Protein AF-T0Z8Z7-F1 (afdb_monomer_lite)

Organism: NCBI:txid410659

Sequence (203 aa):
DLDMIYVSGPGHGGPAVVGNTYLEGTYSEIYPDISQDEAGLQKLFKQFSFPGGIPSHASPECPGSIHEGGELGYSLSHSFGAAFDNPGLIVACVVGDGEAETGPLATAWHSNKFLDTATDGAVLPILHLNGYKISNPTVLARITHEELEQLLRGCGWTPIFVEGDDPALMHEAMAAALDVAIEQIKAIQRDAREQGNLTRPRW

pLDDT: mean 97.73, std 1.83, range [78.0, 98.88]

InterPro domains:
  IPR005593 Xylulose 5-phosphate/Fructose 6-phosphate phosphoketolase [PTHR31273] (1-203)
  IPR018970 Xylulose 5-phosphate/Fructose 6-phosphate phosphoketolase, N-terminal [PF09364] (1-203)
  IPR019789 Xylulose 5-phosphate/Fructose 6-phosphate phosphoketolase, thiamine diphosphate binding site [PS60003] (81-99)
  IPR019790 Xylulose 5-phosphate/Fructose 6-phosphate phosphoketolase, conserved site [PS60002] (68-74)
  IPR029061 Thiamin diphosphate-binding fold [SSF52518] (5-194)

Structure (mmCIF, N/CA/C/O backbone):
data_AF-T0Z8Z7-F1
#
_entry.id   AF-T0Z8Z7-F1
#
loop_
_atom_site.group_PDB
_atom_site.id
_atom_site.type_symbol
_atom_site.label_atom_id
_atom_site.label_alt_id
_atom_site.label_comp_id
_atom_site.label_asym_id
_atom_site.label_entity_id
_atom_site.label_seq_id
_atom_site.pdbx_PDB_ins_code
_atom_site.Cartn_x
_atom_site.Cartn_y
_atom_site.Cartn_z
_atom_site.occupancy
_atom_site.B_iso_or_equiv
_atom_site.auth_seq_id
_atom_site.auth_comp_id
_atom_site.auth_asym_id
_atom_site.auth_atom_id
_atom_site.pdbx_PDB_model_num
ATOM 1 N N . ASP A 1 1 ? -7.368 -19.066 4.676 1.00 78.00 1 ASP A N 1
ATOM 2 C CA . ASP A 1 1 ? -6.564 -18.050 3.974 1.00 78.00 1 ASP A CA 1
ATOM 3 C C . ASP A 1 1 ? -7.124 -16.662 4.219 1.00 78.00 1 ASP A C 1
ATOM 5 O O . ASP A 1 1 ? -8.271 -16.555 4.648 1.00 78.00 1 ASP A O 1
ATOM 9 N N . LEU A 1 2 ? -6.290 -15.632 4.074 1.00 92.25 2 LEU A N 1
ATOM 10 C CA . LEU A 1 2 ? -6.713 -14.232 4.155 1.00 92.25 2 LEU A CA 1
ATOM 11 C C . LEU A 1 2 ? -7.266 -13.810 2.794 1.00 92.25 2 LEU A C 1
ATOM 13 O O . LEU A 1 2 ? -6.628 -14.084 1.782 1.00 92.25 2 LEU A O 1
ATOM 17 N N . ASP A 1 3 ? -8.413 -13.136 2.782 1.00 97.25 3 ASP A N 1
ATOM 18 C CA . ASP A 1 3 ? -8.882 -12.418 1.599 1.00 97.25 3 ASP A CA 1
ATOM 19 C C . ASP A 1 3 ? -8.236 -11.030 1.608 1.00 97.25 3 ASP A C 1
ATOM 21 O O . ASP A 1 3 ? -8.477 -10.227 2.517 1.00 97.25 3 ASP A O 1
ATOM 25 N N . MET A 1 4 ? -7.319 -10.792 0.671 1.00 97.81 4 MET A N 1
ATOM 26 C CA . MET A 1 4 ? -6.488 -9.596 0.671 1.00 97.81 4 MET A CA 1
ATOM 27 C C . MET A 1 4 ? -6.231 -9.085 -0.739 1.00 97.81 4 MET A C 1
ATOM 29 O O . MET A 1 4 ? -5.913 -9.858 -1.640 1.00 97.81 4 MET A O 1
ATOM 33 N N . ILE A 1 5 ? -6.292 -7.763 -0.897 1.00 97.94 5 ILE A N 1
ATOM 34 C CA . ILE A 1 5 ? -5.817 -7.075 -2.099 1.00 97.94 5 ILE A CA 1
ATOM 35 C C . ILE A 1 5 ? -4.684 -6.108 -1.763 1.00 97.94 5 ILE A C 1
ATOM 37 O O . ILE A 1 5 ? -4.570 -5.613 -0.638 1.00 97.94 5 ILE A O 1
ATOM 41 N N . TYR A 1 6 ? -3.870 -5.813 -2.771 1.00 98.12 6 TYR A N 1
ATOM 42 C CA . TYR A 1 6 ? -2.751 -4.887 -2.688 1.00 98.12 6 TYR A CA 1
ATOM 43 C C . TYR A 1 6 ? -3.060 -3.585 -3.436 1.00 98.12 6 TYR A C 1
ATOM 45 O O . TYR A 1 6 ? -3.513 -3.609 -4.580 1.00 98.12 6 TYR A O 1
ATOM 53 N N . VAL A 1 7 ? -2.779 -2.443 -2.807 1.00 98.69 7 VAL A N 1
ATOM 54 C CA . VAL A 1 7 ? -2.860 -1.113 -3.425 1.00 98.69 7 VAL A CA 1
ATOM 55 C C . VAL A 1 7 ? -1.481 -0.459 -3.382 1.00 98.69 7 VAL A C 1
ATOM 57 O O . VAL A 1 7 ? -0.926 -0.223 -2.309 1.00 98.69 7 VAL A O 1
ATOM 60 N N . SER A 1 8 ? -0.941 -0.144 -4.562 1.00 98.06 8 SER A N 1
ATOM 61 C CA . SER A 1 8 ? 0.352 0.528 -4.721 1.00 98.06 8 SER A CA 1
ATOM 62 C C . SER A 1 8 ? 0.175 2.033 -4.897 1.00 98.06 8 SER A C 1
ATOM 64 O O . SER A 1 8 ? 0.046 2.507 -6.024 1.00 98.06 8 SER A O 1
ATOM 66 N N . GLY A 1 9 ? 0.237 2.799 -3.810 1.00 98.25 9 GLY A N 1
ATOM 67 C CA . GLY A 1 9 ? 0.295 4.262 -3.869 1.00 98.25 9 GLY A CA 1
ATOM 68 C C . GLY A 1 9 ? 1.453 4.803 -4.719 1.00 98.25 9 GLY A C 1
ATOM 69 O O . GLY A 1 9 ? 1.195 5.559 -5.656 1.00 98.25 9 GLY A O 1
ATOM 70 N N . PRO A 1 10 ? 2.720 4.378 -4.513 1.00 97.62 10 PRO A N 1
ATOM 71 C CA . PRO A 1 10 ? 3.828 4.720 -5.406 1.00 97.62 10 PRO A CA 1
ATOM 72 C C . PRO A 1 10 ? 3.772 3.879 -6.693 1.00 97.62 10 PRO A C 1
ATOM 74 O O . PRO A 1 10 ? 4.638 3.050 -6.968 1.00 97.62 10 PRO A O 1
ATOM 77 N N . GLY A 1 11 ? 2.732 4.089 -7.497 1.00 96.38 11 GLY A N 1
ATOM 78 C CA . GLY A 1 11 ? 2.411 3.290 -8.679 1.00 96.38 11 GLY A CA 1
ATOM 79 C C . GLY A 1 11 ? 3.453 3.320 -9.794 1.00 96.38 11 GLY A C 1
ATOM 80 O O . GLY A 1 11 ? 3.498 2.403 -10.607 1.00 96.38 11 GLY A O 1
ATOM 81 N N . HIS A 1 12 ? 4.357 4.302 -9.789 1.00 96.56 12 HIS A N 1
ATOM 82 C CA . HIS A 1 12 ? 5.558 4.327 -10.634 1.00 96.56 12 HIS A CA 1
ATOM 83 C C . HIS A 1 12 ? 6.502 3.132 -10.387 1.00 96.56 12 HIS A C 1
ATOM 85 O O . HIS A 1 12 ? 7.369 2.850 -11.211 1.00 96.56 12 HIS A O 1
ATOM 91 N N . GLY A 1 13 ? 6.319 2.395 -9.286 1.00 95.94 13 GLY A N 1
ATOM 92 C CA . GLY A 1 13 ? 6.926 1.092 -9.020 1.00 95.94 13 GLY A CA 1
ATOM 93 C C . GLY A 1 13 ? 6.290 -0.075 -9.789 1.00 95.94 13 GLY A C 1
ATOM 94 O O . GLY A 1 13 ? 6.324 -1.200 -9.296 1.00 95.94 13 GLY A O 1
ATOM 95 N N . GLY A 1 14 ? 5.737 0.155 -10.987 1.00 96.25 14 GLY A N 1
ATOM 96 C CA . GLY A 1 14 ? 5.090 -0.866 -11.824 1.00 96.25 14 GLY A CA 1
ATOM 97 C C . GLY A 1 14 ? 5.860 -2.192 -11.967 1.00 96.25 14 GLY A C 1
ATOM 98 O O . GLY A 1 14 ? 5.229 -3.246 -11.843 1.00 96.25 14 GLY A O 1
ATOM 99 N N . PRO A 1 15 ? 7.206 -2.200 -12.120 1.00 97.69 15 PRO A N 1
ATOM 100 C CA . PRO A 1 15 ? 7.989 -3.436 -12.151 1.00 97.69 15 PRO A CA 1
ATOM 101 C C . PRO A 1 15 ? 7.787 -4.350 -10.942 1.00 97.69 15 PRO A C 1
ATOM 103 O O . PRO A 1 15 ? 7.866 -5.565 -11.093 1.00 97.69 15 PRO A O 1
ATOM 106 N N . ALA A 1 16 ? 7.520 -3.799 -9.754 1.00 96.44 16 ALA A N 1
ATOM 107 C CA . ALA A 1 16 ? 7.294 -4.599 -8.557 1.00 96.44 16 ALA A CA 1
ATOM 108 C C . ALA A 1 16 ? 5.991 -5.404 -8.667 1.00 96.44 16 ALA A C 1
ATOM 110 O O . ALA A 1 16 ? 5.987 -6.599 -8.387 1.00 96.44 16 ALA A O 1
ATOM 111 N N . VAL A 1 17 ? 4.898 -4.787 -9.125 1.00 96.38 17 VAL A N 1
ATOM 112 C CA . VAL A 1 17 ? 3.594 -5.464 -9.260 1.00 96.38 17 VAL A CA 1
ATOM 113 C C . VAL A 1 17 ? 3.619 -6.469 -10.414 1.00 96.38 17 VAL A C 1
ATOM 115 O O . VAL A 1 17 ? 3.200 -7.614 -10.256 1.00 96.38 17 VAL A O 1
ATOM 118 N N . VAL A 1 18 ? 4.194 -6.077 -11.555 1.00 98.00 18 VAL A N 1
ATOM 119 C CA . VAL A 1 18 ? 4.376 -6.968 -12.713 1.00 98.00 18 VAL A CA 1
ATOM 120 C C . VAL A 1 18 ? 5.264 -8.163 -12.352 1.00 98.00 18 VAL A C 1
ATOM 122 O O . VAL A 1 18 ? 4.947 -9.300 -12.686 1.00 98.00 18 VAL A O 1
ATOM 125 N N . GLY A 1 19 ? 6.365 -7.927 -11.635 1.00 97.88 19 GLY A N 1
ATOM 126 C CA . GLY A 1 19 ? 7.261 -8.987 -11.182 1.00 97.88 19 GLY A CA 1
ATOM 127 C C . GLY A 1 19 ? 6.570 -9.976 -10.243 1.00 97.88 19 GLY A C 1
ATOM 128 O O . GLY A 1 19 ? 6.694 -11.180 -10.446 1.00 97.88 19 GLY A O 1
ATOM 129 N N . ASN A 1 20 ? 5.806 -9.485 -9.261 1.00 97.38 20 ASN A N 1
ATOM 130 C CA . ASN A 1 20 ? 5.058 -10.349 -8.341 1.00 97.38 20 ASN A CA 1
ATOM 131 C C . ASN A 1 20 ? 4.017 -11.201 -9.080 1.00 97.38 20 ASN A C 1
ATOM 133 O O . ASN A 1 20 ? 4.032 -12.420 -8.944 1.00 97.38 20 ASN A O 1
ATOM 137 N N . THR A 1 21 ? 3.190 -10.583 -9.928 1.00 97.81 21 THR A N 1
ATOM 138 C CA . THR A 1 21 ? 2.149 -11.293 -10.699 1.00 97.81 21 THR A CA 1
ATOM 139 C C . THR A 1 21 ? 2.730 -12.303 -11.694 1.00 97.81 21 THR A C 1
ATOM 141 O O . THR A 1 21 ? 2.110 -13.327 -11.979 1.00 97.81 21 THR A O 1
ATOM 144 N N . TYR A 1 22 ? 3.935 -12.055 -12.220 1.00 98.50 22 TYR A N 1
ATOM 145 C CA . TYR A 1 22 ? 4.668 -13.025 -13.036 1.00 98.50 22 TYR A CA 1
ATOM 146 C C . TYR A 1 22 ? 5.199 -14.204 -12.215 1.00 98.50 22 TYR A C 1
ATOM 148 O O . TYR A 1 22 ? 5.094 -15.349 -12.654 1.00 98.50 22 TYR A O 1
ATOM 156 N N . LEU A 1 23 ? 5.754 -13.950 -11.027 1.00 98.25 23 LEU A N 1
ATOM 157 C CA . LEU A 1 23 ? 6.302 -14.997 -10.160 1.00 98.25 23 LEU A CA 1
ATOM 158 C C . LEU A 1 23 ? 5.215 -15.911 -9.583 1.00 98.25 23 LEU A C 1
ATOM 160 O O . LEU A 1 23 ? 5.435 -17.116 -9.488 1.00 98.25 23 LEU A O 1
ATOM 164 N N . GLU A 1 24 ? 4.045 -15.369 -9.241 1.00 96.94 24 GLU A N 1
ATOM 165 C CA . GLU A 1 24 ? 2.911 -16.167 -8.752 1.00 96.94 24 GLU A CA 1
ATOM 166 C C . GLU A 1 24 ? 2.143 -16.899 -9.871 1.00 96.94 24 GLU A C 1
ATOM 168 O O . GLU A 1 24 ? 1.346 -17.783 -9.580 1.00 96.94 24 GLU A O 1
ATOM 173 N N . GLY A 1 25 ? 2.398 -16.565 -11.144 1.00 98.12 25 GLY A N 1
ATOM 174 C CA . GLY A 1 25 ? 1.839 -17.243 -12.321 1.00 98.12 25 GLY A CA 1
ATOM 175 C C . GLY A 1 25 ? 0.676 -16.517 -13.004 1.00 98.12 25 GLY A C 1
ATOM 176 O O . GLY A 1 25 ? 0.510 -16.669 -14.216 1.00 98.12 25 GLY A O 1
ATOM 177 N N . THR A 1 26 ? -0.061 -15.658 -12.294 1.00 98.06 26 THR A N 1
ATOM 178 C CA . THR A 1 26 ? -1.238 -14.931 -12.812 1.00 98.06 26 THR A CA 1
ATOM 179 C C . THR A 1 26 ? -0.945 -14.155 -14.100 1.00 98.06 26 THR A C 1
ATOM 181 O O . THR A 1 26 ? -1.755 -14.130 -15.028 1.00 98.06 26 THR A O 1
ATOM 184 N N . TYR A 1 27 ? 0.235 -13.536 -14.208 1.00 98.38 27 TYR A N 1
ATOM 185 C CA . TYR A 1 27 ? 0.612 -12.796 -15.414 1.00 98.38 27 TYR A CA 1
ATOM 186 C C . TYR A 1 27 ? 0.676 -13.702 -16.650 1.00 98.38 27 TYR A C 1
ATOM 188 O O . TYR A 1 27 ? 0.198 -13.315 -17.712 1.00 98.38 27 TYR A O 1
ATOM 196 N N . SER A 1 28 ? 1.212 -14.917 -16.514 1.00 98.44 28 SER A N 1
ATOM 197 C CA . SER A 1 28 ? 1.282 -15.906 -17.595 1.00 98.44 28 SER A CA 1
ATOM 198 C C . SER A 1 28 ? -0.074 -16.552 -17.895 1.00 98.44 28 SER A C 1
ATOM 200 O O . SER A 1 28 ? -0.305 -16.974 -19.026 1.00 98.44 28 SER A O 1
ATOM 202 N N . GLU A 1 29 ? -0.988 -16.610 -16.922 1.00 98.19 29 GLU A N 1
ATOM 203 C CA . GLU A 1 29 ? -2.369 -17.057 -17.151 1.00 98.19 29 GLU A CA 1
ATOM 204 C C . GLU A 1 29 ? -3.140 -16.072 -18.042 1.00 98.19 29 GLU A C 1
ATOM 206 O O . GLU A 1 29 ? -3.837 -16.487 -18.971 1.00 98.19 29 GLU A O 1
ATOM 211 N N . ILE A 1 30 ? -2.986 -14.767 -17.791 1.00 98.00 30 ILE A N 1
ATOM 212 C CA . ILE A 1 30 ? -3.640 -13.697 -18.562 1.00 98.00 30 ILE A CA 1
ATOM 213 C C . ILE A 1 30 ? -2.915 -13.416 -19.885 1.00 98.00 30 ILE A C 1
ATOM 215 O O . ILE A 1 30 ? -3.564 -13.165 -20.904 1.00 98.00 30 ILE A O 1
ATOM 219 N N . TYR A 1 31 ? -1.581 -13.494 -19.893 1.00 98.00 31 TYR A N 1
ATOM 220 C CA . TYR A 1 31 ? -0.721 -13.251 -21.053 1.00 98.00 31 TYR A CA 1
ATOM 221 C 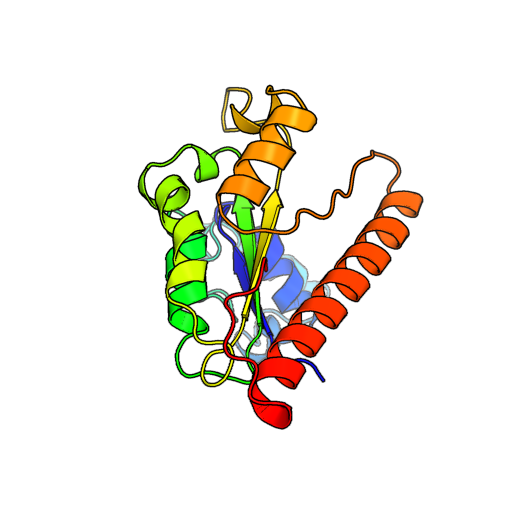C . TYR A 1 31 ? 0.127 -14.494 -21.386 1.00 98.00 31 TYR A C 1
ATOM 223 O O . TYR A 1 31 ? 1.327 -14.515 -21.098 1.00 98.00 31 TYR A O 1
ATOM 231 N N . PRO A 1 32 ? -0.445 -15.519 -22.056 1.00 97.81 32 PRO A N 1
ATOM 232 C CA . PRO A 1 32 ? 0.233 -16.800 -22.297 1.00 97.81 32 PRO A CA 1
ATOM 233 C C . PRO A 1 32 ? 1.535 -16.710 -23.100 1.00 97.81 32 PRO A C 1
ATOM 235 O O . PRO A 1 32 ? 2.386 -17.592 -23.008 1.00 97.81 32 PRO A O 1
ATOM 238 N N . ASP A 1 33 ? 1.716 -15.642 -23.884 1.00 97.56 33 ASP A N 1
ATOM 239 C CA . ASP A 1 33 ? 2.955 -15.393 -24.626 1.00 97.56 33 ASP A CA 1
ATOM 240 C C . ASP A 1 33 ? 4.149 -15.054 -23.719 1.00 97.56 33 ASP A C 1
ATOM 242 O O . ASP A 1 33 ? 5.296 -15.116 -24.178 1.00 97.56 33 ASP A O 1
ATOM 246 N N . ILE A 1 34 ? 3.887 -14.704 -22.458 1.00 98.44 34 ILE A N 1
ATOM 247 C CA . ILE A 1 34 ? 4.858 -14.390 -21.412 1.00 98.44 34 ILE A CA 1
ATOM 248 C C . ILE A 1 34 ? 4.941 -15.594 -20.461 1.00 98.44 34 ILE A C 1
ATOM 250 O O . ILE A 1 34 ? 4.441 -15.567 -19.340 1.00 98.44 34 ILE A O 1
ATOM 254 N N . SER A 1 35 ? 5.538 -16.685 -20.943 1.00 98.31 35 SER A N 1
ATOM 255 C CA . SER A 1 35 ? 5.725 -17.949 -20.216 1.00 98.31 35 SER A CA 1
ATOM 256 C C . SER A 1 35 ? 6.687 -17.830 -19.025 1.00 98.31 35 SER A C 1
ATOM 258 O O . SER A 1 35 ? 7.595 -17.004 -19.037 1.00 98.31 35 SER A O 1
ATOM 260 N N . GLN A 1 36 ? 6.541 -18.702 -18.018 1.00 98.06 36 GLN A N 1
ATOM 261 C CA . GLN A 1 36 ? 7.471 -18.804 -16.879 1.00 98.06 36 GLN A CA 1
ATOM 262 C C . GLN A 1 36 ? 8.763 -19.566 -17.242 1.00 98.06 36 GLN A C 1
ATOM 264 O O . GLN A 1 36 ? 9.152 -20.538 -16.596 1.00 98.06 36 GLN A O 1
ATOM 269 N N . ASP A 1 37 ? 9.422 -19.134 -18.314 1.00 98.25 37 ASP A N 1
ATOM 270 C CA . ASP A 1 37 ? 10.692 -19.665 -18.804 1.00 98.25 37 ASP A CA 1
ATOM 271 C C . ASP A 1 37 ? 11.594 -18.539 -19.336 1.00 98.25 37 ASP A C 1
ATOM 273 O O . ASP A 1 37 ? 11.250 -17.357 -19.301 1.00 98.25 37 ASP A O 1
ATOM 277 N N . GLU A 1 38 ? 12.787 -18.897 -19.813 1.00 98.62 38 GLU A N 1
ATOM 278 C CA . GLU A 1 38 ? 13.762 -17.928 -20.325 1.00 98.62 38 GLU A CA 1
ATOM 279 C C . GLU A 1 38 ? 13.198 -17.080 -21.481 1.00 98.62 38 GLU A C 1
ATOM 281 O O . GLU A 1 38 ? 13.448 -15.874 -21.548 1.00 98.62 38 GLU A O 1
ATOM 286 N N . ALA A 1 39 ? 12.398 -17.682 -22.367 1.00 98.56 39 ALA A N 1
ATOM 287 C CA . ALA A 1 39 ? 11.832 -16.996 -23.523 1.00 98.56 39 ALA A CA 1
ATOM 288 C C . ALA A 1 39 ? 10.742 -15.992 -23.118 1.00 98.56 39 ALA A C 1
ATOM 290 O O . ALA A 1 39 ? 10.706 -14.872 -23.639 1.00 98.56 39 ALA A O 1
ATOM 291 N N . GLY A 1 40 ? 9.867 -16.364 -22.183 1.00 98.50 40 GLY A N 1
ATOM 292 C CA . GLY A 1 40 ? 8.845 -15.467 -21.654 1.00 98.50 40 GLY A CA 1
ATOM 293 C C . GLY A 1 40 ? 9.440 -14.339 -20.813 1.00 98.50 40 GLY A C 1
ATOM 294 O O . GLY A 1 40 ? 9.068 -13.181 -21.011 1.00 98.50 40 GLY A O 1
ATOM 295 N N . LEU A 1 41 ? 10.451 -14.623 -19.986 1.00 98.50 41 LEU A N 1
ATOM 296 C CA . LEU A 1 41 ? 11.160 -13.599 -19.215 1.00 98.50 41 LEU A CA 1
ATOM 297 C C . LEU A 1 41 ? 11.860 -12.574 -20.121 1.00 98.50 41 LEU A C 1
ATOM 299 O O . LEU A 1 41 ? 11.785 -11.367 -19.879 1.00 98.50 41 LEU A O 1
ATOM 303 N N . GLN A 1 42 ? 12.483 -13.028 -21.215 1.00 98.69 42 GLN A N 1
ATOM 304 C CA . GLN A 1 42 ? 13.070 -12.136 -22.216 1.00 98.69 42 GLN A CA 1
ATOM 305 C C . GLN A 1 42 ? 12.016 -11.191 -22.822 1.00 98.69 42 GLN A C 1
ATOM 307 O O . GLN A 1 42 ? 12.277 -9.994 -22.993 1.00 98.69 42 GLN A O 1
ATOM 312 N N . LYS A 1 43 ? 10.824 -11.708 -23.155 1.00 98.62 43 LYS A N 1
ATOM 313 C CA . LYS A 1 43 ? 9.719 -10.887 -23.676 1.00 98.62 43 LYS A CA 1
ATOM 314 C C . LYS A 1 43 ? 9.224 -9.893 -22.631 1.00 98.62 43 LYS A C 1
ATOM 316 O O . LYS A 1 43 ? 9.058 -8.724 -22.976 1.00 98.62 43 LYS A O 1
ATOM 321 N N . LEU A 1 44 ? 9.064 -10.326 -21.377 1.00 98.44 44 LEU A N 1
ATOM 322 C CA . LEU A 1 44 ? 8.645 -9.471 -20.266 1.00 98.44 44 LEU A CA 1
ATOM 323 C C . LEU A 1 44 ? 9.591 -8.277 -20.091 1.00 98.44 44 LEU A C 1
ATOM 325 O O . LEU A 1 44 ? 9.142 -7.135 -20.012 1.00 98.44 44 LEU A O 1
ATOM 329 N N . PHE A 1 45 ? 10.903 -8.521 -20.114 1.00 98.56 45 PHE A N 1
ATOM 330 C CA . PHE A 1 45 ? 11.903 -7.455 -20.021 1.00 98.56 45 PHE A CA 1
ATOM 331 C C . PHE A 1 45 ? 11.840 -6.498 -21.209 1.00 98.56 45 PHE A C 1
ATOM 333 O O . PHE A 1 45 ? 11.943 -5.287 -21.034 1.00 98.56 45 PHE A O 1
ATOM 340 N N . LYS A 1 46 ? 11.659 -7.026 -22.423 1.00 98.38 46 LYS A N 1
ATOM 341 C CA . LYS A 1 46 ? 11.625 -6.209 -23.639 1.00 98.38 46 LYS A CA 1
ATOM 342 C C . LYS A 1 46 ? 10.392 -5.310 -23.716 1.00 98.38 46 LYS A C 1
ATOM 344 O O . LYS A 1 46 ? 10.495 -4.219 -24.266 1.00 98.38 46 LYS A O 1
ATOM 349 N N . GLN A 1 47 ? 9.238 -5.771 -23.238 1.00 98.25 47 GLN A N 1
ATOM 350 C CA . GLN A 1 47 ? 7.983 -5.030 -23.377 1.00 98.25 47 GLN A CA 1
ATOM 351 C C . GLN A 1 47 ? 7.799 -3.931 -22.324 1.00 98.25 47 GLN A C 1
ATOM 353 O O . GLN A 1 47 ? 6.991 -3.031 -22.536 1.00 98.25 47 GLN A O 1
ATOM 358 N N . PHE A 1 48 ? 8.520 -3.970 -21.202 1.00 98.31 48 PHE A N 1
ATOM 359 C CA . PHE A 1 48 ? 8.349 -2.971 -20.150 1.00 98.31 48 PHE A CA 1
ATOM 360 C C . PHE A 1 48 ? 8.751 -1.565 -20.626 1.00 98.31 48 PHE A C 1
ATOM 362 O O . PHE A 1 48 ? 9.897 -1.335 -21.011 1.00 98.31 48 PHE A O 1
ATOM 369 N N . SER A 1 49 ? 7.811 -0.613 -20.578 1.00 97.88 49 SER A N 1
ATOM 370 C CA . SER A 1 49 ? 8.001 0.778 -21.023 1.00 97.88 49 SER A CA 1
ATOM 371 C C . SER A 1 49 ? 8.531 0.907 -22.460 1.00 97.88 49 SER A C 1
ATOM 373 O O . SER A 1 49 ? 9.301 1.817 -22.777 1.00 97.88 49 SER A O 1
ATOM 375 N N . PHE A 1 50 ? 8.129 -0.014 -23.340 1.00 98.25 50 PHE A N 1
ATOM 376 C CA . PHE A 1 50 ? 8.579 -0.079 -24.731 1.00 98.25 50 PHE A CA 1
ATOM 377 C C . PHE A 1 50 ? 7.447 0.290 -25.706 1.00 98.25 50 PHE A C 1
ATOM 379 O O . PHE A 1 50 ? 6.281 0.028 -25.409 1.00 98.25 50 PHE A O 1
ATOM 386 N N . PRO A 1 51 ? 7.738 0.864 -26.891 1.00 97.94 51 PRO A N 1
ATOM 387 C CA . PRO A 1 51 ? 6.719 1.090 -27.916 1.00 97.94 51 PRO A CA 1
ATOM 388 C C . PRO A 1 51 ? 5.953 -0.193 -28.281 1.00 97.94 51 PRO A C 1
ATOM 390 O O . PRO A 1 51 ? 6.531 -1.136 -28.820 1.00 97.94 51 PRO A O 1
ATOM 393 N N . GLY A 1 52 ? 4.647 -0.214 -28.001 1.00 95.81 52 GLY A N 1
ATOM 394 C CA . GLY A 1 52 ? 3.792 -1.394 -28.195 1.00 95.81 52 GLY A CA 1
ATOM 395 C C . GLY A 1 52 ? 3.921 -2.469 -27.108 1.00 95.81 52 GLY A C 1
ATOM 396 O O . GLY A 1 52 ? 3.447 -3.580 -27.317 1.00 95.81 52 GLY A O 1
ATOM 397 N N . GLY A 1 53 ? 4.588 -2.161 -25.994 1.00 97.19 53 GLY A N 1
ATOM 398 C CA . GLY A 1 53 ? 4.649 -2.990 -24.795 1.00 97.19 53 GLY A CA 1
ATOM 399 C C . GLY A 1 53 ? 3.753 -2.457 -23.673 1.00 97.19 53 GLY A C 1
ATOM 400 O O . GLY A 1 53 ? 2.733 -1.830 -23.948 1.00 97.19 53 GLY A O 1
ATOM 401 N N . ILE A 1 54 ? 4.145 -2.699 -22.420 1.00 97.88 54 ILE A N 1
ATOM 402 C CA . ILE A 1 54 ? 3.337 -2.389 -21.230 1.00 97.88 54 ILE A CA 1
ATOM 403 C C . ILE A 1 54 ? 3.762 -1.075 -20.548 1.00 97.88 54 ILE A C 1
ATOM 405 O O . ILE A 1 54 ? 4.925 -0.665 -20.681 1.00 97.88 54 ILE A O 1
ATOM 409 N N . PRO A 1 55 ? 2.862 -0.422 -19.787 1.00 97.69 55 PRO A N 1
ATOM 410 C CA . PRO A 1 55 ? 3.153 0.820 -19.069 1.00 97.69 55 PRO A CA 1
ATOM 411 C C . PRO A 1 55 ? 4.259 0.707 -18.007 1.00 97.69 55 PRO A C 1
ATOM 413 O O . PRO A 1 55 ? 4.632 -0.379 -17.568 1.00 97.69 55 PRO A O 1
ATOM 416 N N . SER A 1 56 ? 4.763 1.862 -17.557 1.00 97.25 56 SER A N 1
ATOM 417 C CA . SER A 1 56 ? 5.738 1.952 -16.459 1.00 97.25 56 SER A CA 1
ATOM 418 C C . SER A 1 56 ? 5.114 1.872 -15.062 1.00 97.25 56 SER A C 1
ATOM 420 O O . SER A 1 56 ? 5.827 1.634 -14.088 1.00 97.25 56 SER A O 1
ATOM 422 N N . HIS A 1 57 ? 3.803 2.100 -14.965 1.00 97.50 57 HIS A N 1
ATOM 423 C CA . HIS A 1 57 ? 3.058 2.138 -13.712 1.00 97.50 57 HIS A CA 1
ATOM 424 C C . HIS A 1 57 ? 2.322 0.819 -13.454 1.00 97.50 57 HIS A C 1
ATOM 426 O O . HIS A 1 57 ? 2.277 -0.057 -14.319 1.00 97.50 57 HIS A O 1
ATOM 432 N N . ALA A 1 58 ? 1.709 0.681 -12.276 1.00 93.81 58 ALA A N 1
ATOM 433 C CA . ALA A 1 58 ? 0.769 -0.395 -11.955 1.00 93.81 58 ALA A CA 1
ATOM 434 C C . ALA A 1 58 ? -0.573 -0.223 -12.702 1.00 93.81 58 ALA A C 1
ATOM 436 O O . ALA A 1 58 ? -1.642 -0.251 -12.102 1.00 93.81 58 ALA A O 1
ATOM 437 N N . SER A 1 59 ? -0.529 0.019 -14.011 1.00 94.56 59 SER A N 1
ATOM 438 C CA . SER A 1 59 ? -1.686 0.361 -14.842 1.00 94.56 59 SER A CA 1
ATOM 439 C C . SER A 1 59 ? -2.726 -0.773 -14.902 1.00 94.56 59 SER A C 1
ATOM 441 O O . SER A 1 59 ? -2.413 -1.904 -14.527 1.00 94.56 59 SER A O 1
ATOM 443 N N . PRO A 1 60 ? -3.948 -0.520 -15.413 1.00 96.94 60 PRO A N 1
ATOM 444 C CA . PRO A 1 60 ? -5.041 -1.505 -15.419 1.00 96.94 60 PRO A CA 1
ATOM 445 C C . PRO A 1 60 ? -4.762 -2.811 -16.182 1.00 96.94 60 PRO A C 1
ATOM 447 O O . PRO A 1 60 ? -5.479 -3.789 -16.009 1.00 96.94 60 PRO A O 1
ATOM 450 N N . GLU A 1 61 ? -3.743 -2.832 -17.043 1.00 94.31 61 GLU A N 1
ATOM 451 C CA . GLU A 1 61 ? -3.273 -4.041 -17.733 1.00 94.31 61 GLU A CA 1
ATOM 452 C C . GLU A 1 61 ? -2.504 -4.990 -16.795 1.00 94.31 61 GLU A C 1
ATOM 454 O O . GLU A 1 61 ? -2.337 -6.167 -17.092 1.00 94.31 61 GLU A O 1
ATOM 459 N N . CYS A 1 62 ? -2.016 -4.504 -15.653 1.00 96.19 62 CYS A N 1
ATOM 460 C CA . CYS A 1 62 ? -1.343 -5.338 -14.670 1.00 96.19 62 CYS A CA 1
ATOM 461 C C . CYS A 1 62 ? -2.384 -6.135 -13.862 1.00 96.19 62 CYS A C 1
ATOM 463 O O . CYS A 1 62 ? -3.236 -5.515 -13.212 1.00 96.19 62 CYS A O 1
ATOM 465 N N . PRO A 1 63 ? -2.332 -7.482 -13.858 1.00 97.31 63 PRO A N 1
ATOM 466 C CA . PRO A 1 63 ? -3.247 -8.293 -13.063 1.00 97.31 63 PRO A CA 1
ATOM 467 C C . PRO A 1 63 ? -3.261 -7.869 -11.590 1.00 97.31 63 PRO A C 1
ATOM 469 O O . PRO A 1 63 ? -2.233 -7.521 -11.016 1.00 97.31 63 PRO A O 1
ATOM 472 N N . GLY A 1 64 ? -4.445 -7.861 -10.979 1.00 94.19 64 GLY A N 1
ATOM 473 C CA . GLY A 1 64 ? -4.625 -7.455 -9.582 1.00 94.19 64 GLY A CA 1
ATOM 474 C C . GLY A 1 64 ? -4.589 -5.943 -9.324 1.00 94.19 64 GLY A C 1
ATOM 475 O O . GLY A 1 64 ? -4.941 -5.524 -8.222 1.00 94.19 64 GLY A O 1
ATOM 476 N N . SER A 1 65 ? -4.231 -5.103 -10.303 1.00 97.56 65 SER A N 1
ATOM 477 C CA . SER A 1 65 ? -4.259 -3.654 -10.102 1.00 97.56 65 SER A CA 1
ATOM 478 C C . SER A 1 65 ? -5.680 -3.091 -10.143 1.00 97.56 65 SER A C 1
ATOM 480 O O . SER A 1 65 ? -6.397 -3.215 -11.135 1.00 97.56 65 SER A O 1
ATOM 482 N N . ILE A 1 66 ? -6.056 -2.393 -9.070 1.00 98.19 66 ILE A N 1
ATOM 483 C CA . ILE A 1 66 ? -7.248 -1.528 -9.002 1.00 98.19 66 ILE A CA 1
ATOM 484 C C . ILE A 1 66 ? -6.882 -0.044 -8.831 1.00 98.19 66 ILE A C 1
ATOM 486 O O . ILE A 1 66 ? -7.751 0.816 -8.680 1.00 98.19 66 ILE A O 1
ATOM 490 N N . HIS A 1 67 ? -5.584 0.264 -8.787 1.00 98.44 67 HIS A N 1
ATOM 491 C CA . HIS A 1 67 ? -5.056 1.591 -8.506 1.00 98.44 67 HIS A CA 1
ATOM 492 C C . HIS A 1 67 ? -3.709 1.756 -9.213 1.00 98.44 67 HIS A C 1
ATOM 494 O O . HIS A 1 67 ? -2.719 1.139 -8.830 1.00 98.44 67 HIS A O 1
ATOM 500 N N . GLU A 1 68 ? -3.673 2.620 -10.228 1.00 98.38 68 GLU A N 1
ATOM 501 C CA . GLU A 1 68 ? -2.468 2.824 -11.037 1.00 98.38 68 GLU A CA 1
ATOM 502 C C . GLU A 1 68 ? -1.355 3.582 -10.309 1.00 98.38 68 GLU A C 1
ATOM 504 O O . GLU A 1 68 ? -0.184 3.331 -10.581 1.00 98.38 68 GLU A O 1
ATOM 509 N N . GLY A 1 69 ? -1.702 4.510 -9.409 1.00 96.81 69 GLY A N 1
ATOM 510 C CA . GLY A 1 69 ? -0.740 5.284 -8.614 1.00 96.81 69 GLY A CA 1
ATOM 511 C C . GLY A 1 69 ? 0.187 6.193 -9.432 1.00 96.81 69 GLY A C 1
ATOM 512 O O . GLY A 1 69 ? 1.317 6.458 -9.019 1.00 96.81 69 GLY A O 1
ATOM 513 N N . GLY A 1 70 ? -0.263 6.643 -10.610 1.00 96.19 70 GLY A N 1
ATOM 514 C CA . GLY A 1 70 ? 0.421 7.670 -11.404 1.00 96.19 70 GLY A CA 1
ATOM 515 C C . GLY A 1 70 ? 0.196 9.071 -10.839 1.00 96.19 70 GLY A C 1
ATOM 516 O O . GLY A 1 70 ? 1.143 9.746 -10.436 1.00 96.19 70 GLY A O 1
ATOM 517 N N . GLU A 1 71 ? -1.069 9.492 -10.746 1.00 98.44 71 GLU A N 1
ATOM 518 C CA . GLU A 1 71 ? -1.433 10.664 -9.947 1.00 98.44 71 GLU A CA 1
ATOM 519 C C . GLU A 1 71 ? -1.550 10.256 -8.474 1.00 98.44 71 GLU A C 1
ATOM 521 O O . GLU A 1 71 ? -2.448 9.515 -8.073 1.00 98.44 71 GLU A O 1
ATOM 526 N N . LEU A 1 72 ? -0.583 10.717 -7.686 1.00 98.44 72 LEU A N 1
ATOM 527 C CA . LEU A 1 72 ? -0.426 10.401 -6.271 1.00 98.44 72 LEU A CA 1
ATOM 528 C C . LEU A 1 72 ? -1.526 11.036 -5.405 1.00 98.44 72 LEU A C 1
ATOM 530 O O . LEU A 1 72 ? -1.908 12.185 -5.625 1.00 98.44 72 LEU A O 1
ATOM 534 N N . GLY A 1 73 ? -1.960 10.319 -4.363 1.00 98.50 73 GLY A N 1
ATOM 535 C CA . GLY A 1 73 ? -2.798 10.869 -3.292 1.00 98.50 73 GLY A CA 1
ATOM 536 C C . GLY A 1 73 ? -4.073 10.083 -2.977 1.00 98.50 73 GLY A C 1
ATOM 537 O O . GLY A 1 73 ? -4.739 10.371 -1.983 1.00 98.50 73 GLY A O 1
ATOM 538 N N . TYR A 1 74 ? -4.424 9.096 -3.804 1.00 98.69 74 TYR A N 1
ATOM 539 C CA . TYR A 1 74 ? -5.716 8.396 -3.732 1.00 98.69 74 TYR A CA 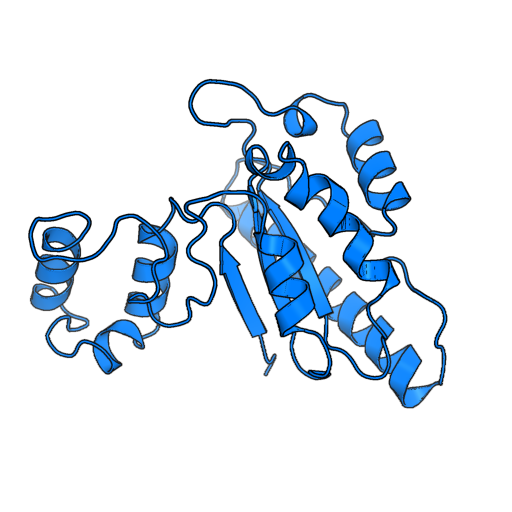1
ATOM 540 C C . TYR A 1 74 ? -5.621 6.956 -3.213 1.00 98.69 74 TYR A C 1
ATOM 542 O O . TYR A 1 74 ? -6.628 6.250 -3.176 1.00 98.69 74 TYR A O 1
ATOM 550 N N . SER A 1 75 ? -4.430 6.495 -2.822 1.00 98.75 75 SER A N 1
ATOM 551 C CA . SER A 1 75 ? -4.203 5.113 -2.378 1.00 98.75 75 SER A CA 1
ATOM 552 C C . SER A 1 75 ? -5.102 4.728 -1.200 1.00 98.75 75 SER A C 1
ATOM 554 O O . SER A 1 75 ? -5.833 3.737 -1.270 1.00 98.75 75 SER A O 1
ATOM 556 N N . LEU A 1 76 ? -5.143 5.555 -0.150 1.00 98.75 76 LEU A N 1
ATOM 557 C CA . LEU A 1 76 ? -6.000 5.301 1.009 1.00 98.75 76 LEU A CA 1
ATOM 558 C C . LEU A 1 76 ? -7.489 5.421 0.683 1.00 98.75 76 LEU A C 1
ATOM 560 O O . LEU A 1 76 ? -8.255 4.557 1.095 1.00 98.75 76 LEU A O 1
ATOM 564 N N . SER A 1 77 ? -7.928 6.445 -0.056 1.00 98.69 77 SER A N 1
ATOM 565 C CA . SER A 1 77 ? -9.359 6.595 -0.359 1.00 98.69 77 SER A CA 1
ATOM 566 C C . SER A 1 77 ? -9.890 5.427 -1.195 1.00 98.69 77 SER A C 1
ATOM 568 O O . SER A 1 77 ? -10.966 4.912 -0.894 1.00 98.69 77 SER A O 1
ATOM 570 N N . HIS A 1 78 ? -9.122 4.951 -2.182 1.00 98.81 78 HIS A N 1
ATOM 571 C CA . HIS A 1 78 ? -9.466 3.746 -2.943 1.00 98.81 78 HIS A CA 1
ATOM 572 C C . HIS A 1 78 ? -9.478 2.501 -2.049 1.00 98.81 78 HIS A C 1
ATOM 574 O O . HIS A 1 78 ? -10.386 1.681 -2.160 1.00 98.81 78 HIS A O 1
ATOM 580 N N . SER A 1 79 ? -8.519 2.382 -1.126 1.00 98.88 79 SER A N 1
ATOM 581 C CA . SER A 1 79 ? -8.440 1.243 -0.205 1.00 98.88 79 SER A CA 1
ATOM 582 C C . SER A 1 79 ? -9.636 1.162 0.739 1.00 98.88 79 SER A C 1
ATOM 584 O O . SER A 1 79 ? -10.211 0.093 0.916 1.00 98.88 79 SER A O 1
ATOM 586 N N . PHE A 1 80 ? -10.058 2.291 1.309 1.00 98.81 80 PHE A N 1
ATOM 587 C CA . PHE A 1 80 ? -11.262 2.340 2.139 1.00 98.81 80 PHE A CA 1
ATOM 588 C C . PHE A 1 80 ? -12.522 2.044 1.325 1.00 98.81 80 PHE A C 1
ATOM 590 O O . PHE A 1 80 ? -13.352 1.259 1.769 1.00 98.81 80 PHE A O 1
ATOM 597 N N . GLY A 1 81 ? -12.627 2.590 0.109 1.00 98.69 81 GLY A N 1
ATOM 598 C CA . GLY A 1 81 ? -13.727 2.277 -0.803 1.00 98.69 81 GLY A CA 1
ATOM 599 C C . GLY A 1 81 ? -13.844 0.784 -1.125 1.00 98.69 81 GLY A C 1
ATOM 600 O O . GLY A 1 81 ? -14.954 0.271 -1.194 1.00 98.69 81 GLY A O 1
ATOM 601 N N . ALA A 1 82 ? -12.718 0.083 -1.284 1.00 98.69 82 ALA A N 1
ATOM 602 C CA . ALA A 1 82 ? -12.704 -1.359 -1.526 1.00 98.69 82 ALA A CA 1
ATOM 603 C C . ALA A 1 82 ? -13.083 -2.187 -0.285 1.00 98.69 82 ALA A C 1
ATOM 605 O O . ALA A 1 82 ? -13.654 -3.267 -0.426 1.00 98.69 82 ALA A O 1
ATOM 606 N N . ALA A 1 83 ? -12.760 -1.697 0.916 1.00 98.62 83 ALA A N 1
ATOM 607 C CA . ALA A 1 83 ? -13.058 -2.375 2.176 1.00 98.62 83 ALA A CA 1
ATOM 608 C C . ALA A 1 83 ? -14.521 -2.211 2.631 1.00 98.62 83 ALA A C 1
ATOM 610 O O . ALA A 1 83 ? -15.021 -3.075 3.353 1.00 98.62 83 ALA A O 1
ATOM 611 N N . PHE A 1 84 ? -15.204 -1.130 2.245 1.00 98.56 84 PHE A N 1
ATOM 612 C CA . PHE A 1 84 ? -16.603 -0.906 2.625 1.00 98.56 84 PHE A CA 1
ATOM 613 C C . PHE A 1 84 ? -17.532 -2.012 2.111 1.00 98.56 84 PHE A C 1
ATOM 615 O O . PHE A 1 84 ? -17.373 -2.497 0.991 1.00 98.56 84 PHE A O 1
ATOM 622 N N . ASP A 1 85 ? -18.482 -2.419 2.958 1.00 98.19 85 ASP A N 1
ATOM 623 C CA . ASP A 1 85 ? -19.424 -3.525 2.734 1.00 98.19 85 ASP A CA 1
ATOM 624 C C . ASP A 1 85 ? -18.751 -4.873 2.383 1.00 98.19 85 ASP A C 1
ATOM 626 O O . ASP A 1 85 ? -19.391 -5.791 1.857 1.00 98.19 85 ASP A O 1
ATOM 630 N N . ASN A 1 86 ? -17.454 -5.023 2.681 1.00 98.19 86 ASN A N 1
ATOM 631 C CA . ASN A 1 86 ? -16.674 -6.216 2.365 1.00 98.19 86 ASN A CA 1
ATOM 632 C C . ASN A 1 86 ? -15.980 -6.799 3.614 1.00 98.19 86 ASN A C 1
ATOM 634 O O . ASN A 1 86 ? -14.761 -6.696 3.765 1.00 98.19 86 ASN A O 1
ATOM 638 N N . PRO A 1 87 ? -16.733 -7.438 4.532 1.00 96.88 87 PRO A N 1
ATOM 639 C CA . PRO A 1 87 ? -16.270 -7.757 5.887 1.00 96.88 87 PRO A CA 1
ATOM 640 C C . PRO A 1 87 ? -15.101 -8.746 5.965 1.00 96.88 87 PRO A C 1
ATOM 642 O O . PRO A 1 87 ? -14.445 -8.840 7.008 1.00 96.88 87 PRO A O 1
ATOM 645 N N . GLY A 1 88 ? -14.855 -9.517 4.905 1.00 96.25 88 GLY A N 1
ATOM 646 C CA . GLY A 1 88 ? -13.738 -10.459 4.830 1.00 96.25 88 GLY A CA 1
ATOM 647 C C . GLY A 1 88 ? -12.433 -9.836 4.335 1.00 96.25 88 GLY A C 1
ATOM 648 O O . GLY A 1 88 ? -11.371 -10.386 4.623 1.00 96.25 88 GLY A O 1
ATOM 649 N N . LEU A 1 89 ? -12.509 -8.703 3.630 1.00 98.50 89 LEU A N 1
ATOM 650 C CA . LEU A 1 89 ? -11.386 -8.147 2.891 1.00 98.50 89 LEU A CA 1
ATOM 651 C C . LEU A 1 89 ? -10.435 -7.351 3.787 1.00 98.50 89 LEU A C 1
ATOM 653 O O . LEU A 1 89 ? -10.849 -6.488 4.566 1.00 98.50 89 LEU A O 1
ATOM 657 N N . ILE A 1 90 ? -9.138 -7.587 3.601 1.00 98.69 90 ILE A N 1
ATOM 658 C CA . ILE A 1 90 ? -8.066 -6.710 4.072 1.00 98.69 90 ILE A CA 1
ATOM 659 C C . ILE A 1 90 ? -7.416 -6.035 2.862 1.00 98.69 90 ILE A C 1
ATOM 661 O O . ILE A 1 90 ? -7.028 -6.691 1.900 1.00 98.69 90 ILE A O 1
ATOM 665 N N . VAL A 1 91 ? -7.259 -4.717 2.900 1.00 98.81 91 VAL A N 1
ATOM 666 C CA . VAL A 1 91 ? -6.552 -3.970 1.855 1.00 98.81 91 VAL A CA 1
ATOM 667 C C . VAL A 1 91 ? -5.176 -3.566 2.367 1.00 98.81 91 VAL A C 1
ATOM 669 O O . VAL A 1 91 ? -5.067 -2.681 3.217 1.00 98.81 91 VAL A O 1
ATOM 672 N N . ALA A 1 92 ? -4.123 -4.199 1.852 1.00 98.56 92 ALA A N 1
ATOM 673 C CA . ALA A 1 92 ? -2.744 -3.796 2.110 1.00 98.56 92 ALA A CA 1
ATOM 674 C C . ALA A 1 92 ? -2.401 -2.591 1.223 1.00 98.56 92 ALA A C 1
ATOM 676 O O . ALA A 1 92 ? -2.169 -2.728 0.020 1.00 98.56 92 ALA A O 1
ATOM 677 N N . CYS A 1 93 ? -2.400 -1.397 1.815 1.00 98.81 93 CYS A N 1
ATOM 678 C CA . CYS A 1 93 ? -2.232 -0.137 1.099 1.00 98.81 93 CYS A CA 1
ATOM 679 C C . CYS A 1 93 ? -0.837 0.434 1.338 1.00 98.81 93 CYS A C 1
ATOM 681 O O . CYS A 1 93 ? -0.581 1.031 2.384 1.00 98.81 93 CYS A O 1
ATOM 683 N N . VAL A 1 94 ? 0.057 0.310 0.359 1.00 98.81 94 VAL A N 1
ATOM 684 C CA . VAL A 1 94 ? 1.370 0.958 0.423 1.00 98.81 94 VAL A CA 1
ATOM 685 C C . VAL A 1 94 ? 1.226 2.421 0.043 1.00 98.81 94 VAL A C 1
ATOM 687 O O . VAL A 1 94 ? 0.769 2.747 -1.047 1.00 98.81 94 VAL A O 1
ATOM 690 N N . VAL A 1 95 ? 1.652 3.296 0.944 1.00 98.88 95 VAL A N 1
ATOM 691 C CA . VAL A 1 95 ? 1.570 4.747 0.821 1.00 98.88 95 VAL A CA 1
ATOM 692 C C . VAL A 1 95 ? 2.978 5.305 0.669 1.00 98.88 95 VAL A C 1
ATOM 694 O O . VAL A 1 95 ? 3.813 5.092 1.545 1.00 98.88 95 VAL A O 1
ATOM 697 N N . GLY A 1 96 ? 3.258 6.035 -0.410 1.00 98.81 96 GLY A N 1
ATOM 698 C CA . GLY A 1 96 ? 4.547 6.721 -0.537 1.00 98.81 96 GLY A CA 1
ATOM 699 C C . GLY A 1 96 ? 4.676 7.843 0.498 1.00 98.81 96 GLY A C 1
ATOM 700 O O . GLY A 1 96 ? 3.745 8.615 0.701 1.00 98.81 96 GLY A O 1
ATOM 701 N N . ASP A 1 97 ? 5.832 8.018 1.125 1.00 98.69 97 ASP A N 1
ATOM 702 C CA . ASP A 1 97 ? 6.060 9.161 2.019 1.00 98.69 97 ASP A CA 1
ATOM 703 C C . ASP A 1 97 ? 6.028 10.517 1.288 1.00 98.69 97 ASP A C 1
ATOM 705 O O . ASP A 1 97 ? 5.578 11.515 1.848 1.00 98.69 97 ASP A O 1
ATOM 709 N N . GLY A 1 98 ? 6.416 10.554 0.010 1.00 98.69 98 GLY A N 1
ATOM 710 C CA . GLY A 1 98 ? 6.189 11.708 -0.864 1.00 98.69 98 GLY A CA 1
ATOM 711 C C . GLY A 1 98 ? 4.719 11.889 -1.258 1.00 98.69 98 GLY A C 1
ATOM 712 O O . GLY A 1 98 ? 4.245 13.018 -1.363 1.00 98.69 98 GLY A O 1
ATOM 713 N N . GLU A 1 99 ? 3.983 10.789 -1.439 1.00 98.88 99 GLU A N 1
ATOM 714 C CA . GLU A 1 99 ? 2.531 10.811 -1.664 1.00 98.88 99 GLU A CA 1
ATOM 715 C C . GLU A 1 99 ? 1.817 11.418 -0.447 1.00 98.88 99 GLU A C 1
ATOM 717 O O . GLU A 1 99 ? 0.872 12.192 -0.606 1.00 98.88 99 GLU A O 1
ATOM 722 N N . ALA A 1 100 ? 2.287 11.105 0.768 1.00 98.75 100 ALA A N 1
ATOM 723 C CA . ALA A 1 100 ? 1.706 11.541 2.041 1.00 98.75 100 ALA A CA 1
ATOM 724 C C . ALA A 1 100 ? 1.701 13.060 2.247 1.00 98.75 100 ALA A C 1
ATOM 726 O O . ALA A 1 100 ? 0.968 13.560 3.098 1.00 98.75 100 ALA A O 1
ATOM 727 N N . GLU A 1 101 ? 2.465 13.800 1.446 1.00 98.75 101 GLU A N 1
ATOM 728 C CA . GLU A 1 101 ? 2.460 15.263 1.437 1.00 98.75 101 GLU A CA 1
ATOM 729 C C . GLU A 1 101 ? 1.311 15.858 0.605 1.00 98.75 101 GLU A C 1
ATOM 731 O O . GLU A 1 101 ? 1.066 17.065 0.655 1.00 98.75 101 GLU A O 1
ATOM 736 N N . THR A 1 102 ? 0.594 15.040 -0.170 1.00 98.88 102 THR A N 1
ATOM 737 C CA . THR A 1 102 ? -0.557 15.496 -0.955 1.00 98.88 102 THR A CA 1
ATOM 738 C C . THR A 1 102 ? -1.773 15.751 -0.060 1.00 98.88 102 THR A C 1
ATOM 740 O O . THR A 1 102 ? -2.032 15.036 0.909 1.00 98.88 102 THR A O 1
ATOM 743 N N . GLY A 1 103 ? -2.571 16.765 -0.410 1.00 98.81 103 GLY A N 1
ATOM 744 C CA . GLY A 1 103 ? -3.812 17.088 0.304 1.00 98.81 103 GLY A CA 1
ATOM 745 C C . GLY A 1 103 ? -4.809 15.919 0.378 1.00 98.81 103 GLY A C 1
ATOM 746 O O . GLY A 1 103 ? -5.293 15.634 1.478 1.00 98.81 103 GLY A O 1
ATOM 747 N N . PRO A 1 104 ? -5.100 15.219 -0.741 1.00 98.81 104 PRO A N 1
ATOM 748 C CA . PRO A 1 104 ? -5.974 14.048 -0.737 1.00 98.81 104 PRO A CA 1
ATOM 749 C C . PRO A 1 104 ? -5.522 12.955 0.238 1.00 98.81 104 PRO A C 1
ATOM 751 O O . PRO A 1 104 ? -6.337 12.469 1.023 1.00 98.81 104 PRO A O 1
ATOM 754 N N . LEU A 1 105 ? -4.228 12.623 0.276 1.00 98.81 105 LEU A N 1
ATOM 755 C CA . LEU A 1 105 ? -3.757 11.561 1.159 1.00 98.81 105 LEU A CA 1
ATOM 756 C C . LEU A 1 105 ? -3.729 11.986 2.626 1.00 98.81 105 LEU A C 1
ATOM 758 O O . LEU A 1 105 ? -4.132 11.215 3.496 1.00 98.81 105 LEU A O 1
ATOM 762 N N . ALA A 1 106 ? -3.318 13.227 2.903 1.00 98.75 106 ALA A N 1
ATOM 763 C CA . ALA A 1 106 ? -3.307 13.775 4.255 1.00 98.75 106 ALA A CA 1
ATOM 764 C C . ALA A 1 106 ? -4.696 13.689 4.914 1.00 98.75 106 ALA A C 1
ATOM 766 O O . ALA A 1 106 ? -4.810 13.299 6.077 1.00 98.75 106 ALA A O 1
ATOM 767 N N . THR A 1 107 ? -5.768 13.989 4.170 1.00 98.81 107 THR A N 1
ATOM 768 C CA . THR A 1 107 ? -7.135 13.857 4.695 1.00 98.81 107 THR A CA 1
ATOM 769 C C . THR A 1 107 ? -7.625 12.405 4.734 1.00 98.81 107 THR A C 1
ATOM 771 O O . THR A 1 107 ? -8.375 12.041 5.642 1.00 98.81 107 THR A O 1
ATOM 774 N N . ALA A 1 108 ? -7.161 11.543 3.823 1.00 98.69 108 ALA A N 1
ATOM 775 C CA . ALA A 1 108 ? -7.602 10.152 3.739 1.00 98.69 108 ALA A CA 1
ATOM 776 C C . ALA A 1 108 ? -7.234 9.301 4.971 1.00 98.69 108 ALA A C 1
ATOM 778 O O . ALA A 1 108 ? -7.937 8.331 5.259 1.00 98.69 108 ALA A O 1
ATOM 779 N N . TRP A 1 109 ? -6.242 9.699 5.780 1.00 98.75 109 TRP A N 1
ATOM 780 C CA . TRP A 1 109 ? -5.964 9.097 7.099 1.00 98.75 109 TRP A CA 1
ATOM 781 C C . TRP A 1 109 ? -7.139 9.184 8.088 1.00 98.75 109 TRP A C 1
ATOM 783 O O . TRP A 1 109 ? -7.149 8.495 9.112 1.00 98.75 109 TRP A O 1
ATOM 793 N N . HIS A 1 110 ? -8.140 10.026 7.809 1.00 98.69 110 HIS A N 1
ATOM 794 C CA . HIS A 1 110 ? -9.373 10.123 8.586 1.00 98.69 110 HIS A CA 1
ATOM 795 C C . HIS A 1 110 ? -10.468 9.139 8.158 1.00 98.69 110 HIS A C 1
ATOM 797 O O . HIS A 1 110 ? -11.492 9.061 8.833 1.00 98.69 110 HIS A O 1
ATOM 803 N N . SER A 1 111 ? -10.254 8.348 7.106 1.00 98.50 111 SER A N 1
ATOM 804 C CA . SER A 1 111 ? -11.264 7.409 6.601 1.00 98.50 111 SER A CA 1
ATOM 805 C C . SER A 1 111 ? -11.627 6.317 7.620 1.00 98.50 111 SER A C 1
ATOM 807 O O . SER A 1 111 ? -12.771 5.880 7.678 1.00 98.50 111 SER A O 1
ATOM 809 N N . ASN A 1 112 ? -10.710 5.975 8.536 1.00 98.06 112 ASN A N 1
ATOM 810 C CA . ASN A 1 112 ? -10.950 5.025 9.633 1.00 98.06 112 ASN A CA 1
ATOM 811 C C . ASN A 1 112 ? -12.033 5.455 10.646 1.00 98.06 112 ASN A C 1
ATOM 813 O O . ASN A 1 112 ? -12.421 4.657 11.495 1.00 98.06 112 ASN A O 1
ATOM 817 N N . LYS A 1 113 ? -12.516 6.706 10.599 1.00 98.44 113 LYS A N 1
ATOM 818 C CA . LYS A 1 113 ? -13.660 7.171 11.410 1.00 98.44 113 LYS A CA 1
ATOM 819 C C . LYS A 1 113 ? -15.002 6.749 10.811 1.00 98.44 113 LYS A C 1
ATOM 821 O O . LYS A 1 113 ? -15.995 6.796 11.528 1.00 98.44 113 LYS A O 1
ATOM 826 N N . PHE A 1 114 ? -15.022 6.383 9.532 1.00 97.75 114 PHE A N 1
ATOM 827 C CA . PHE A 1 114 ? -16.227 6.004 8.793 1.00 97.75 114 PHE A CA 1
ATOM 828 C C . PHE A 1 114 ? -16.332 4.494 8.564 1.00 97.75 114 PHE A C 1
ATOM 830 O O . PHE A 1 114 ? -17.379 4.038 8.132 1.00 97.75 114 PHE A O 1
ATOM 837 N N . LEU A 1 115 ? -15.263 3.748 8.857 1.00 96.19 115 LEU A N 1
ATOM 838 C CA . LEU A 1 115 ? -15.217 2.294 8.757 1.00 96.19 115 LEU A CA 1
ATOM 839 C C . LEU A 1 115 ? -15.961 1.656 9.939 1.00 96.19 115 LEU A C 1
ATOM 841 O O . LEU A 1 115 ? -15.608 1.896 11.099 1.00 96.19 115 LEU A O 1
ATOM 845 N N . ASP A 1 116 ? -16.972 0.851 9.637 1.00 96.69 116 ASP A N 1
ATOM 846 C CA . ASP A 1 116 ? -17.771 0.092 10.591 1.00 96.69 116 ASP A CA 1
ATOM 847 C C . ASP A 1 116 ? -17.160 -1.304 10.798 1.00 96.69 116 ASP A C 1
ATOM 849 O O . ASP A 1 116 ? -17.081 -2.131 9.892 1.00 96.69 116 ASP A O 1
ATOM 853 N N . THR A 1 117 ? -16.722 -1.597 12.023 1.00 94.94 117 THR A N 1
ATOM 854 C CA . THR A 1 117 ? -16.021 -2.850 12.356 1.00 94.94 117 THR A CA 1
ATOM 855 C C . THR A 1 117 ? -16.893 -4.105 12.240 1.00 94.94 117 THR A C 1
ATOM 857 O O . THR A 1 117 ? -16.363 -5.219 12.144 1.00 94.94 117 THR A O 1
ATOM 860 N N . ALA A 1 118 ? -18.220 -3.960 12.259 1.00 95.56 118 ALA A N 1
ATOM 861 C CA . ALA A 1 118 ? -19.149 -5.076 12.156 1.00 95.56 118 ALA A CA 1
ATOM 862 C C . ALA A 1 118 ? -19.444 -5.451 10.699 1.00 95.56 118 ALA A C 1
ATOM 864 O O . ALA A 1 118 ? -19.638 -6.635 10.414 1.00 95.56 118 ALA A O 1
ATOM 865 N N . THR A 1 119 ? -19.462 -4.473 9.795 1.00 97.31 119 THR A N 1
ATOM 866 C CA . THR A 1 119 ? -19.963 -4.648 8.421 1.00 97.31 119 THR A CA 1
ATOM 867 C C . THR A 1 119 ? -18.900 -4.486 7.340 1.00 97.31 119 THR A C 1
ATOM 869 O O . THR A 1 119 ? -18.986 -5.165 6.317 1.00 97.31 119 THR A O 1
ATOM 872 N N . ASP A 1 120 ? -17.858 -3.699 7.591 1.00 98.44 120 ASP A N 1
ATOM 873 C CA . ASP 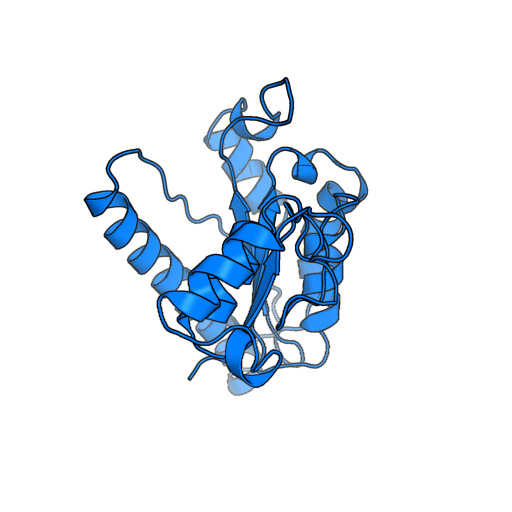A 1 120 ? -16.796 -3.443 6.625 1.00 98.44 120 ASP A CA 1
ATOM 874 C C . ASP A 1 120 ? -15.575 -4.345 6.836 1.00 98.44 120 ASP A C 1
ATOM 876 O O . ASP A 1 120 ? -15.396 -4.999 7.875 1.00 98.44 120 ASP A O 1
ATOM 880 N N . GLY A 1 121 ? -14.716 -4.377 5.819 1.00 98.31 121 GLY A N 1
ATOM 881 C CA . GLY A 1 121 ? -13.381 -4.957 5.862 1.00 98.31 121 GLY A CA 1
ATOM 882 C C . GLY A 1 121 ? -12.401 -4.115 6.679 1.00 98.31 121 GLY A C 1
ATOM 883 O O . GLY A 1 121 ? -12.773 -3.367 7.584 1.00 98.31 121 GLY A O 1
ATOM 884 N N . ALA A 1 122 ? -11.114 -4.245 6.379 1.00 98.62 122 ALA A N 1
ATOM 885 C CA . ALA A 1 122 ? -10.064 -3.465 7.023 1.00 98.62 122 ALA A CA 1
ATOM 886 C C . ALA A 1 122 ? -9.063 -2.930 6.002 1.00 98.62 122 ALA A C 1
ATOM 888 O O . ALA A 1 122 ? -8.780 -3.563 4.989 1.00 98.62 122 ALA A O 1
ATOM 889 N N . VAL A 1 123 ? -8.476 -1.776 6.303 1.00 98.81 123 VAL A N 1
ATOM 890 C CA . VAL A 1 123 ? -7.334 -1.239 5.560 1.00 98.81 123 VAL A CA 1
ATOM 891 C C . VAL A 1 123 ? -6.112 -1.331 6.462 1.00 98.81 123 VAL A C 1
ATOM 893 O O . VAL A 1 123 ? -6.173 -0.898 7.611 1.00 98.81 123 VAL A O 1
ATOM 896 N N . LEU A 1 124 ? -5.015 -1.867 5.930 1.00 98.81 124 LEU A N 1
ATOM 897 C CA . LEU A 1 124 ? -3.691 -1.878 6.545 1.00 98.81 124 LEU A CA 1
ATOM 898 C C . LEU A 1 124 ? -2.786 -0.899 5.776 1.00 98.81 124 LEU A C 1
ATOM 900 O O . LEU A 1 124 ? -2.217 -1.277 4.746 1.00 98.81 124 LEU A O 1
ATOM 904 N N . PRO A 1 125 ? -2.667 0.367 6.220 1.00 98.75 125 PRO A N 1
ATOM 905 C CA . PRO A 1 125 ? -1.734 1.315 5.628 1.00 98.75 125 PRO A CA 1
ATOM 906 C C . PRO A 1 125 ? -0.288 0.945 5.954 1.00 98.75 125 PRO A C 1
ATOM 908 O O . PRO A 1 125 ? 0.070 0.768 7.116 1.00 98.75 125 PRO A O 1
ATOM 911 N N . ILE A 1 126 ? 0.560 0.913 4.932 1.00 98.88 126 ILE A N 1
ATOM 912 C CA . ILE A 1 126 ? 2.004 0.725 5.048 1.00 98.88 126 ILE A CA 1
ATOM 913 C C . ILE A 1 126 ? 2.659 1.997 4.521 1.00 98.88 126 ILE A C 1
ATOM 915 O O . ILE A 1 126 ? 2.763 2.202 3.311 1.00 98.88 126 ILE A O 1
ATOM 919 N N . LEU A 1 127 ? 3.079 2.879 5.429 1.00 98.81 127 LEU A N 1
ATOM 920 C CA . LEU A 1 127 ? 3.814 4.085 5.059 1.00 98.81 127 LEU A CA 1
ATOM 921 C C . LEU A 1 127 ? 5.229 3.694 4.616 1.00 98.81 127 LEU A C 1
ATOM 923 O O . LEU A 1 127 ? 6.079 3.354 5.436 1.00 98.81 127 LEU A O 1
ATOM 927 N N . HIS A 1 128 ? 5.485 3.756 3.312 1.00 98.56 128 HIS A N 1
ATOM 928 C CA . HIS A 1 128 ? 6.787 3.499 2.712 1.00 98.56 128 HIS A CA 1
ATOM 929 C C . HIS A 1 128 ? 7.708 4.706 2.932 1.00 98.56 128 HIS A C 1
ATOM 931 O O . HIS A 1 128 ? 7.915 5.536 2.046 1.00 98.56 128 HIS A O 1
ATOM 937 N N . LEU A 1 129 ? 8.246 4.797 4.148 1.00 98.25 129 LEU A N 1
ATOM 938 C CA . LEU A 1 129 ? 9.094 5.886 4.628 1.00 98.25 129 LEU A CA 1
ATOM 939 C C . LEU A 1 129 ? 10.554 5.726 4.177 1.00 98.25 129 LEU A C 1
ATOM 941 O O . LEU A 1 129 ? 11.464 5.610 4.992 1.00 98.25 129 LEU A O 1
ATOM 945 N N . ASN A 1 130 ? 10.787 5.696 2.863 1.00 98.00 130 ASN A N 1
ATOM 946 C CA . ASN A 1 130 ? 12.136 5.531 2.304 1.00 98.00 130 ASN A CA 1
ATOM 947 C C . ASN A 1 130 ? 12.998 6.809 2.374 1.00 98.00 130 ASN A C 1
ATOM 949 O O . ASN A 1 130 ? 14.189 6.779 2.057 1.00 98.00 130 ASN A O 1
ATOM 953 N N . GLY A 1 131 ? 12.412 7.932 2.794 1.00 98.31 131 GLY A N 1
ATOM 954 C CA . GLY A 1 131 ? 13.119 9.165 3.107 1.00 98.31 131 GLY A CA 1
ATOM 955 C C . GLY A 1 131 ? 13.156 10.191 1.984 1.00 98.31 131 GLY A C 1
ATOM 956 O O . GLY A 1 131 ? 13.624 11.312 2.221 1.00 98.31 131 GLY A O 1
ATOM 957 N N . TYR A 1 132 ? 12.688 9.841 0.783 1.00 98.56 132 TYR A N 1
ATOM 958 C CA . TYR A 1 132 ? 12.864 10.655 -0.411 1.00 98.56 132 TYR A CA 1
ATOM 959 C C . TYR A 1 132 ? 11.680 10.593 -1.379 1.00 98.56 132 TYR A C 1
ATOM 961 O O . TYR A 1 132 ? 11.018 9.588 -1.589 1.00 98.56 132 TYR A O 1
ATOM 969 N N . LYS A 1 133 ? 11.494 11.713 -2.070 1.00 98.12 133 LYS A N 1
ATOM 970 C CA . LYS A 1 133 ? 10.728 11.834 -3.312 1.00 98.12 133 LYS A CA 1
ATOM 971 C C . LYS A 1 133 ? 11.685 12.210 -4.449 1.00 98.12 133 LYS A C 1
ATOM 973 O O . LYS A 1 133 ? 12.893 12.262 -4.240 1.00 98.12 133 LYS A O 1
ATOM 978 N N . ILE A 1 134 ? 11.165 12.513 -5.642 1.00 97.81 134 ILE A N 1
ATOM 979 C CA . ILE A 1 134 ? 11.941 12.673 -6.897 1.00 97.81 134 ILE A CA 1
ATOM 980 C C . ILE A 1 134 ? 13.291 13.396 -6.724 1.00 97.81 134 ILE A C 1
ATOM 982 O O . ILE A 1 134 ? 14.307 12.958 -7.257 1.00 97.81 134 ILE A O 1
ATOM 986 N N . SER A 1 135 ? 13.325 14.526 -6.015 1.00 97.38 135 SER A N 1
ATOM 987 C CA . SER A 1 135 ? 14.568 15.292 -5.814 1.00 97.38 135 SER A CA 1
ATOM 988 C C . SER A 1 135 ? 14.641 15.989 -4.458 1.00 97.38 135 SER A C 1
ATOM 990 O O . SER A 1 135 ? 15.306 17.011 -4.320 1.00 97.38 135 SER A O 1
ATOM 992 N N . ASN A 1 136 ? 13.920 15.478 -3.460 1.00 98.69 136 ASN A N 1
ATOM 993 C CA . ASN A 1 136 ? 13.863 16.072 -2.127 1.00 98.69 136 ASN A CA 1
ATOM 994 C C . ASN A 1 136 ? 13.671 14.991 -1.068 1.00 98.69 136 ASN A C 1
ATOM 996 O O . ASN A 1 136 ? 13.081 13.954 -1.370 1.00 98.69 136 ASN A O 1
ATOM 1000 N N . PRO A 1 137 ? 14.077 15.249 0.181 1.00 98.62 137 PRO A N 1
ATOM 1001 C CA . PRO A 1 137 ? 13.577 14.460 1.289 1.00 98.62 137 PRO A CA 1
ATOM 1002 C C . PRO A 1 137 ? 12.076 14.658 1.500 1.00 98.62 137 PRO A C 1
ATOM 1004 O O . PRO A 1 137 ? 11.494 15.634 1.009 1.00 98.62 137 PRO A O 1
ATOM 1007 N N . THR A 1 138 ? 11.449 13.753 2.240 1.00 98.88 138 THR A N 1
ATOM 1008 C CA . THR A 1 138 ? 10.026 13.838 2.592 1.00 98.88 138 THR A CA 1
ATOM 1009 C C . THR A 1 138 ? 9.825 14.422 3.985 1.00 98.88 138 THR A C 1
ATOM 1011 O O . THR A 1 138 ? 10.683 14.292 4.856 1.00 98.88 138 THR A O 1
ATOM 1014 N N . VAL A 1 139 ? 8.709 15.120 4.200 1.00 98.81 139 VAL A N 1
ATOM 1015 C CA . VAL A 1 139 ? 8.421 15.795 5.477 1.00 98.81 139 VAL A CA 1
ATOM 1016 C C . VAL A 1 139 ? 8.356 14.777 6.612 1.00 98.81 139 VAL A C 1
ATOM 1018 O O . VAL A 1 139 ? 9.046 14.936 7.617 1.00 98.81 139 VAL A O 1
ATOM 1021 N N . LEU A 1 140 ? 7.586 13.700 6.426 1.00 98.62 140 LEU A N 1
ATOM 1022 C CA . LEU A 1 140 ? 7.381 12.684 7.461 1.00 98.62 140 LEU A CA 1
ATOM 1023 C C . LEU A 1 140 ? 8.657 11.909 7.808 1.00 98.62 140 LEU A C 1
ATOM 1025 O O . L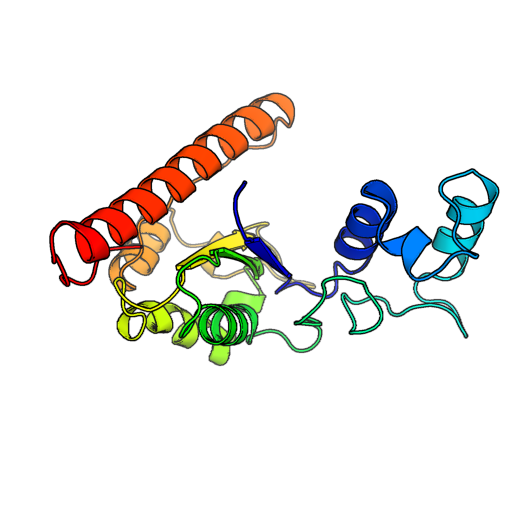EU A 1 140 ? 8.781 11.434 8.929 1.00 98.62 140 LEU A O 1
ATOM 1029 N N . ALA A 1 141 ? 9.624 11.820 6.892 1.00 98.44 141 ALA A N 1
ATOM 1030 C CA . ALA A 1 141 ? 10.902 11.169 7.173 1.00 98.44 141 ALA A CA 1
ATOM 1031 C C . ALA A 1 141 ? 11.917 12.078 7.882 1.00 98.44 141 ALA A C 1
ATOM 1033 O O . ALA A 1 141 ? 13.021 11.637 8.200 1.00 98.44 141 ALA A O 1
ATOM 1034 N N . ARG A 1 142 ? 11.604 13.370 8.062 1.00 98.69 142 ARG A N 1
ATOM 1035 C CA . ARG A 1 142 ? 12.516 14.363 8.658 1.00 98.69 142 ARG A CA 1
ATOM 1036 C C . ARG A 1 142 ? 12.021 14.958 9.970 1.00 98.69 142 ARG A C 1
ATOM 1038 O O . ARG A 1 142 ? 12.808 15.628 10.637 1.00 98.69 142 ARG A O 1
ATOM 1045 N N . ILE A 1 143 ? 10.767 14.716 10.338 1.00 98.75 143 ILE A N 1
ATOM 1046 C CA . ILE A 1 143 ? 10.286 14.942 11.704 1.00 98.75 143 ILE A CA 1
ATOM 1047 C C . ILE A 1 143 ? 10.843 13.872 12.647 1.00 98.75 143 ILE A C 1
ATOM 1049 O O . ILE A 1 143 ? 11.399 12.862 12.213 1.00 98.75 143 ILE A O 1
ATOM 1053 N N . THR A 1 144 ? 10.720 14.096 13.951 1.00 98.56 144 THR A N 1
ATOM 1054 C CA . THR A 1 144 ? 11.144 13.102 14.938 1.00 98.56 144 THR A CA 1
ATOM 1055 C C . THR A 1 144 ? 10.229 11.878 14.928 1.00 98.56 144 THR A C 1
ATOM 1057 O O . THR A 1 144 ? 9.050 11.953 14.578 1.00 98.56 144 THR A O 1
ATOM 1060 N N . HIS A 1 145 ? 10.768 10.745 15.380 1.00 98.25 145 HIS A N 1
ATOM 1061 C CA . HIS A 1 145 ? 9.993 9.522 15.587 1.00 98.25 145 HIS A CA 1
ATOM 1062 C C . HIS A 1 145 ? 8.780 9.761 16.509 1.00 98.25 145 HIS A C 1
ATOM 1064 O O . HIS A 1 145 ? 7.679 9.297 16.222 1.00 98.25 145 HIS A O 1
ATOM 1070 N N . GLU A 1 146 ? 8.958 10.566 17.563 1.00 98.69 146 GLU A N 1
ATOM 1071 C CA . GLU A 1 146 ? 7.882 10.943 18.485 1.00 98.69 146 GLU A CA 1
ATOM 1072 C C . GLU A 1 146 ? 6.774 11.748 17.786 1.00 98.69 146 GLU A C 1
ATOM 1074 O O . GLU A 1 146 ? 5.595 11.441 17.958 1.00 98.69 146 GLU A O 1
ATOM 1079 N N . GLU A 1 147 ? 7.120 12.747 16.969 1.00 98.81 147 GLU A N 1
ATOM 1080 C CA . GLU A 1 147 ? 6.130 13.529 16.216 1.00 98.81 147 GLU A CA 1
ATOM 1081 C C . GLU A 1 147 ? 5.351 12.658 15.222 1.00 98.81 147 GLU A C 1
ATOM 1083 O O . GLU A 1 147 ? 4.133 12.807 15.099 1.00 98.81 147 GLU A O 1
ATOM 1088 N N . LEU A 1 148 ? 6.027 11.727 14.539 1.00 98.75 148 LEU A N 1
ATOM 1089 C CA . LEU A 1 148 ? 5.382 10.800 13.609 1.00 98.75 148 LEU A CA 1
ATOM 1090 C C . LEU A 1 148 ? 4.411 9.859 14.337 1.00 98.75 148 LEU A C 1
ATOM 1092 O O . LEU A 1 148 ? 3.269 9.684 13.902 1.00 98.75 148 LEU A O 1
ATOM 1096 N N . GLU A 1 149 ? 4.828 9.295 15.472 1.00 98.62 149 GLU A N 1
ATOM 1097 C CA . GLU A 1 149 ? 3.964 8.466 16.311 1.00 98.62 149 GLU A CA 1
ATOM 1098 C C . GLU A 1 149 ? 2.742 9.258 16.802 1.00 98.62 149 GLU A C 1
ATOM 1100 O O . GLU A 1 149 ? 1.606 8.785 16.695 1.00 98.62 149 GLU A O 1
ATOM 1105 N N . GLN A 1 150 ? 2.950 10.479 17.306 1.00 98.81 150 GLN A N 1
ATOM 1106 C CA . GLN A 1 150 ? 1.873 11.350 17.779 1.00 98.81 150 GLN A CA 1
ATOM 1107 C C . GLN A 1 150 ? 0.886 11.702 16.662 1.00 98.81 150 GLN A C 1
ATOM 1109 O O . GLN A 1 150 ? -0.325 11.668 16.897 1.00 98.81 150 GLN A O 1
ATOM 1114 N N . LEU A 1 151 ? 1.373 11.986 15.450 1.00 98.69 151 LEU A N 1
ATOM 1115 C CA . LEU A 1 151 ? 0.540 12.266 14.280 1.00 98.69 151 LEU A CA 1
ATOM 1116 C C . LEU A 1 151 ? -0.379 11.079 13.958 1.00 98.69 151 LEU A C 1
ATOM 1118 O O . LEU A 1 151 ? -1.602 11.234 13.918 1.00 98.69 151 LEU A O 1
ATOM 1122 N N . LEU A 1 152 ? 0.189 9.881 13.787 1.00 98.50 152 LEU A N 1
ATOM 1123 C CA . LEU A 1 152 ? -0.571 8.679 13.427 1.00 98.50 152 LEU A CA 1
ATOM 1124 C C . LEU A 1 152 ? -1.560 8.286 14.534 1.00 98.50 152 LEU A C 1
ATOM 1126 O O . LEU A 1 152 ? -2.736 8.019 14.260 1.00 98.50 152 LEU A O 1
ATOM 1130 N N . ARG A 1 153 ? -1.138 8.351 15.803 1.00 98.56 153 ARG A N 1
ATOM 1131 C CA . ARG A 1 153 ? -2.027 8.118 16.954 1.00 98.56 153 ARG A CA 1
ATOM 1132 C C . ARG A 1 153 ? -3.139 9.154 17.056 1.00 98.56 153 ARG A C 1
ATOM 1134 O O . ARG A 1 153 ? -4.274 8.792 17.374 1.00 98.56 153 ARG A O 1
ATOM 1141 N N . GLY A 1 154 ? -2.845 10.420 16.764 1.00 98.50 154 GLY A N 1
ATOM 1142 C CA . GLY A 1 154 ? -3.829 11.501 16.676 1.00 98.50 154 GLY A CA 1
ATOM 1143 C C . GLY A 1 154 ? -4.865 11.248 15.579 1.00 98.50 154 GLY A C 1
ATOM 1144 O O . GLY A 1 154 ? -6.060 11.472 15.778 1.00 98.50 154 GLY A O 1
ATOM 1145 N N . CYS A 1 155 ? -4.438 10.655 14.463 1.00 98.38 155 CYS A N 1
ATOM 1146 C CA . CYS A 1 155 ? -5.310 10.152 13.404 1.00 98.38 155 CYS A CA 1
ATOM 1147 C C . CYS A 1 155 ? -6.005 8.820 13.757 1.00 98.38 155 CYS A C 1
ATOM 1149 O O . CYS A 1 155 ? -6.765 8.299 12.943 1.00 98.38 155 CYS A O 1
ATOM 1151 N N . GLY A 1 156 ? -5.862 8.295 14.973 1.00 98.38 156 GLY A N 1
ATOM 1152 C CA . GLY A 1 156 ? -6.573 7.097 15.423 1.00 98.38 156 GLY A CA 1
ATOM 1153 C C . GLY A 1 156 ? -5.980 5.786 14.913 1.00 98.38 156 GLY A C 1
ATOM 1154 O O . GLY A 1 156 ? -6.736 4.833 14.759 1.00 98.38 156 GLY A O 1
ATOM 1155 N N . TRP A 1 157 ? -4.671 5.755 14.668 1.00 98.56 157 TRP A N 1
ATOM 1156 C CA . TRP A 1 157 ? -3.920 4.563 14.278 1.00 98.56 157 TRP A CA 1
ATOM 1157 C C . TRP A 1 157 ? -2.995 4.082 15.405 1.00 98.56 157 TRP A C 1
ATOM 1159 O O . TRP A 1 157 ? -2.620 4.851 16.300 1.00 98.56 157 TRP A O 1
ATOM 1169 N N . THR A 1 158 ? -2.613 2.814 15.356 1.00 98.44 158 THR A N 1
ATOM 1170 C CA . THR A 1 158 ? -1.607 2.184 16.208 1.00 98.44 158 THR A CA 1
ATOM 1171 C C . THR A 1 158 ? -0.386 1.860 15.343 1.00 98.44 158 THR A C 1
ATOM 1173 O O . THR A 1 158 ? -0.351 0.810 14.709 1.00 98.44 158 THR A O 1
ATOM 1176 N N . PRO A 1 159 ? 0.615 2.757 15.264 1.00 98.31 159 PRO A N 1
ATOM 1177 C CA . PRO A 1 159 ? 1.759 2.535 14.388 1.00 98.31 159 PRO A CA 1
ATOM 1178 C C . PRO A 1 159 ? 2.627 1.370 14.879 1.00 98.31 159 PRO A C 1
ATOM 1180 O O . PRO A 1 159 ? 2.897 1.247 16.076 1.00 98.31 159 PRO A O 1
ATOM 1183 N N . ILE A 1 160 ? 3.086 0.550 13.932 1.00 98.62 160 ILE A N 1
ATOM 1184 C CA . ILE A 1 160 ? 4.107 -0.484 14.119 1.00 98.62 160 ILE A CA 1
ATOM 1185 C C . ILE A 1 160 ? 5.304 -0.066 13.265 1.00 98.62 160 ILE A C 1
ATOM 1187 O O . ILE A 1 160 ? 5.158 0.143 12.061 1.00 98.62 160 ILE A O 1
ATOM 1191 N N . PHE A 1 161 ? 6.470 0.086 13.887 1.00 98.38 161 PHE A N 1
ATOM 1192 C CA . PHE A 1 161 ? 7.685 0.531 13.210 1.00 98.38 161 PHE A CA 1
ATOM 1193 C C . PHE A 1 161 ? 8.550 -0.668 12.826 1.00 98.38 161 PHE A C 1
ATOM 1195 O O . PHE A 1 161 ? 8.828 -1.535 13.655 1.00 98.38 161 PHE A O 1
ATOM 1202 N N . VAL A 1 162 ? 8.972 -0.702 11.562 1.00 98.25 162 VAL A N 1
ATOM 1203 C CA . VAL A 1 162 ? 9.959 -1.647 11.031 1.00 98.25 162 VAL A CA 1
ATOM 1204 C C . VAL A 1 162 ? 11.081 -0.812 10.431 1.00 98.25 162 VAL A C 1
ATOM 1206 O O . VAL A 1 162 ? 10.881 -0.137 9.423 1.00 98.25 162 VAL A O 1
ATOM 1209 N N . GLU A 1 163 ? 12.238 -0.811 11.089 1.00 96.94 163 GLU A N 1
ATOM 1210 C CA . GLU A 1 163 ? 13.341 0.106 10.798 1.00 96.94 163 GLU A CA 1
ATOM 1211 C C . GLU A 1 163 ? 14.678 -0.636 10.823 1.00 96.94 163 GLU A C 1
ATOM 1213 O O . GLU A 1 163 ? 14.960 -1.404 11.744 1.00 96.94 163 GLU A O 1
ATOM 1218 N N . GLY A 1 164 ? 15.518 -0.376 9.825 1.00 95.81 164 GLY A N 1
ATOM 1219 C CA . GLY A 1 164 ? 16.840 -0.978 9.695 1.00 95.81 164 GLY A CA 1
ATOM 1220 C C . GLY A 1 164 ? 17.261 -1.120 8.237 1.00 95.81 164 GLY A C 1
ATOM 1221 O O . GLY A 1 164 ? 16.522 -0.768 7.319 1.00 95.81 164 GLY A O 1
ATOM 1222 N N . ASP A 1 165 ? 18.475 -1.617 8.035 1.00 96.00 165 ASP A N 1
ATOM 1223 C CA . ASP A 1 165 ? 19.112 -1.765 6.726 1.00 96.00 165 ASP A CA 1
ATOM 1224 C C . ASP A 1 165 ? 19.651 -3.180 6.463 1.00 96.00 165 ASP A C 1
ATOM 1226 O O . ASP A 1 165 ? 19.899 -3.523 5.307 1.00 96.00 165 ASP A O 1
ATOM 1230 N N . ASP A 1 166 ? 19.788 -4.022 7.496 1.00 97.81 166 ASP A N 1
ATOM 1231 C CA . ASP A 1 166 ? 20.168 -5.430 7.347 1.00 97.81 166 ASP A CA 1
ATOM 1232 C C . ASP A 1 166 ? 18.988 -6.280 6.828 1.00 97.81 166 ASP A C 1
ATOM 1234 O O . ASP A 1 166 ? 17.996 -6.452 7.544 1.00 97.81 166 ASP A O 1
ATOM 1238 N N . PRO A 1 167 ? 19.067 -6.861 5.613 1.00 96.31 167 PRO A N 1
ATOM 1239 C CA . PRO A 1 167 ? 17.931 -7.561 5.018 1.00 96.31 167 PRO A CA 1
ATOM 1240 C C . PRO A 1 167 ? 17.455 -8.778 5.813 1.00 96.31 167 PRO A C 1
ATOM 1242 O O . PRO A 1 167 ? 16.252 -9.016 5.894 1.00 96.31 167 PRO A O 1
ATOM 1245 N N . ALA A 1 168 ? 18.370 -9.549 6.410 1.00 96.25 168 ALA A N 1
ATOM 1246 C CA . ALA A 1 168 ? 18.003 -10.760 7.139 1.00 96.25 168 ALA A CA 1
ATOM 1247 C C . ALA A 1 168 ? 17.187 -10.412 8.389 1.00 96.25 168 ALA A C 1
ATOM 1249 O O . ALA A 1 168 ? 16.137 -11.010 8.625 1.00 96.25 168 ALA A O 1
ATOM 1250 N N . LEU A 1 169 ? 17.618 -9.387 9.130 1.00 97.62 169 LEU A N 1
ATOM 1251 C CA . LEU A 1 169 ? 16.875 -8.877 10.281 1.00 97.62 169 LEU A CA 1
ATOM 1252 C C . LEU A 1 169 ? 15.552 -8.218 9.864 1.00 97.62 169 LEU A C 1
ATOM 1254 O O . LEU A 1 169 ? 14.540 -8.387 10.545 1.00 97.62 169 LEU A O 1
ATOM 1258 N N . MET A 1 170 ? 15.529 -7.498 8.738 1.00 98.06 170 MET A N 1
ATOM 1259 C CA . MET A 1 170 ? 14.310 -6.848 8.243 1.00 98.06 170 MET A CA 1
ATOM 1260 C C . MET A 1 170 ? 13.242 -7.843 7.786 1.00 98.06 170 MET A C 1
ATOM 1262 O O . MET A 1 170 ? 12.056 -7.566 7.961 1.00 98.06 170 MET A O 1
ATOM 1266 N N . HIS A 1 171 ? 13.620 -9.013 7.264 1.00 98.06 171 HIS A N 1
ATOM 1267 C CA . HIS A 1 171 ? 12.655 -10.068 6.949 1.00 98.06 171 HIS A CA 1
ATOM 1268 C C . HIS A 1 171 ? 11.917 -10.566 8.198 1.00 98.06 171 HIS A C 1
ATOM 1270 O O . HIS A 1 171 ? 10.688 -10.637 8.186 1.00 98.06 171 HIS A O 1
ATOM 1276 N N . GLU A 1 172 ? 12.641 -10.866 9.280 1.00 98.06 172 GLU A N 1
ATOM 1277 C CA . GLU A 1 172 ? 12.036 -11.313 10.541 1.00 98.06 172 GLU A CA 1
ATOM 1278 C C . GLU A 1 172 ? 11.189 -10.207 11.186 1.00 98.06 172 GLU A C 1
ATOM 1280 O O . GLU A 1 172 ? 10.066 -10.462 11.626 1.00 98.06 172 GLU A O 1
ATOM 1285 N N . ALA A 1 173 ? 11.690 -8.968 11.190 1.00 98.38 173 ALA A N 1
ATOM 1286 C CA . ALA A 1 173 ? 10.976 -7.823 11.746 1.00 98.38 173 ALA A CA 1
ATOM 1287 C C . ALA A 1 173 ? 9.673 -7.526 10.986 1.00 98.38 173 ALA A C 1
ATOM 1289 O O . ALA A 1 173 ? 8.633 -7.317 11.611 1.00 98.38 173 ALA A O 1
ATOM 1290 N N . MET A 1 174 ? 9.706 -7.552 9.649 1.00 98.19 174 MET A N 1
ATOM 1291 C CA . MET A 1 174 ? 8.513 -7.354 8.825 1.00 98.19 174 MET A CA 1
ATOM 1292 C C . MET A 1 174 ? 7.505 -8.492 9.015 1.00 98.19 174 MET A C 1
ATOM 1294 O O . MET A 1 174 ? 6.314 -8.223 9.144 1.00 98.19 174 MET A O 1
ATOM 1298 N N . ALA A 1 175 ? 7.960 -9.748 9.082 1.00 98.38 175 ALA A N 1
ATOM 1299 C CA . ALA A 1 175 ? 7.078 -10.886 9.341 1.00 98.38 175 ALA A CA 1
ATOM 1300 C C . ALA A 1 175 ? 6.351 -10.736 10.688 1.00 98.38 175 ALA A C 1
ATOM 1302 O O . ALA A 1 175 ? 5.123 -10.790 10.734 1.00 98.38 175 ALA A O 1
ATOM 1303 N N . ALA A 1 176 ? 7.091 -10.440 11.761 1.00 98.50 176 ALA A N 1
ATOM 1304 C CA . ALA A 1 176 ? 6.510 -10.224 13.084 1.00 98.50 176 ALA A CA 1
ATOM 1305 C C . ALA A 1 176 ? 5.540 -9.029 13.114 1.00 98.50 176 ALA A C 1
ATOM 1307 O O . ALA A 1 176 ? 4.481 -9.105 13.734 1.00 98.50 176 ALA A O 1
ATOM 1308 N N . ALA A 1 177 ? 5.875 -7.928 12.435 1.00 98.69 177 ALA A N 1
ATOM 1309 C CA . ALA A 1 177 ? 5.016 -6.749 12.359 1.00 98.69 177 ALA A CA 1
ATOM 1310 C C . ALA A 1 177 ? 3.695 -7.034 11.627 1.00 98.69 177 ALA A C 1
ATOM 1312 O O . ALA A 1 177 ? 2.634 -6.615 12.094 1.00 98.69 177 ALA A O 1
ATOM 1313 N N . LEU A 1 178 ? 3.750 -7.762 10.508 1.00 98.31 178 LEU A N 1
ATOM 1314 C CA . LEU A 1 178 ? 2.563 -8.154 9.751 1.00 98.31 178 LEU A CA 1
ATOM 1315 C C . LEU A 1 178 ? 1.687 -9.129 10.543 1.00 98.31 178 LEU A C 1
ATOM 1317 O O . LEU A 1 178 ? 0.472 -8.937 10.575 1.00 98.31 178 LEU A O 1
ATOM 1321 N N . ASP A 1 179 ? 2.275 -10.106 11.238 1.00 98.44 179 ASP A N 1
ATOM 1322 C CA . ASP A 1 179 ? 1.525 -11.012 12.117 1.00 98.44 179 ASP A CA 1
ATOM 1323 C C . ASP A 1 179 ? 0.777 -10.226 13.203 1.00 98.44 179 ASP A C 1
ATOM 1325 O O . ASP A 1 179 ? -0.440 -10.369 13.347 1.00 98.44 179 ASP A O 1
ATOM 1329 N N . VAL A 1 180 ? 1.468 -9.310 13.894 1.00 98.69 180 VAL A N 1
ATOM 1330 C CA . VAL A 1 180 ? 0.857 -8.443 14.914 1.00 98.69 180 VAL A CA 1
ATOM 1331 C C . VAL A 1 180 ? -0.273 -7.594 14.325 1.00 98.69 180 VAL A C 1
ATOM 1333 O O . VAL A 1 180 ? -1.348 -7.513 14.924 1.00 98.69 180 VAL A O 1
ATOM 1336 N N . ALA A 1 181 ? -0.068 -6.977 13.159 1.00 98.62 181 ALA A N 1
ATOM 1337 C CA . ALA A 1 181 ? -1.085 -6.149 12.512 1.00 98.62 181 ALA A CA 1
ATOM 1338 C C . ALA A 1 181 ? -2.341 -6.962 12.156 1.00 98.62 181 ALA A C 1
ATOM 1340 O O . ALA A 1 181 ? -3.465 -6.558 12.465 1.00 98.62 181 ALA A O 1
ATOM 1341 N N . ILE A 1 182 ? -2.166 -8.141 11.553 1.00 98.44 182 ILE A N 1
ATOM 1342 C CA . ILE A 1 182 ? -3.275 -9.012 11.152 1.00 98.44 182 ILE A CA 1
ATOM 1343 C C . ILE A 1 182 ? -4.014 -9.572 12.371 1.00 98.44 182 ILE A C 1
ATOM 1345 O O . ILE A 1 182 ? -5.247 -9.646 12.362 1.00 98.44 182 ILE A O 1
ATOM 1349 N N . GLU A 1 183 ? -3.302 -9.952 13.431 1.00 98.38 183 GLU A N 1
ATOM 1350 C CA . GLU A 1 183 ? -3.918 -10.403 14.680 1.00 98.38 183 GLU A CA 1
ATOM 1351 C C . GLU A 1 183 ? -4.752 -9.301 15.340 1.00 98.38 183 GLU A C 1
ATOM 1353 O O . GLU A 1 183 ? -5.872 -9.571 15.784 1.00 98.38 183 GLU A O 1
ATOM 1358 N N . GLN A 1 184 ? -4.258 -8.058 15.354 1.00 98.31 184 GLN A N 1
ATOM 1359 C CA . GLN A 1 184 ? -5.000 -6.908 15.878 1.00 98.31 184 GLN A CA 1
ATOM 1360 C C . GLN A 1 184 ? -6.252 -6.608 15.046 1.00 98.31 184 GLN A C 1
ATOM 1362 O O . GLN A 1 184 ? -7.333 -6.470 15.621 1.00 98.31 184 GLN A O 1
ATOM 1367 N N . ILE A 1 185 ? -6.148 -6.597 13.712 1.00 98.19 185 ILE A N 1
ATOM 1368 C CA . ILE A 1 185 ? -7.299 -6.420 12.810 1.00 98.19 185 ILE A CA 1
ATOM 1369 C C . ILE A 1 185 ? -8.365 -7.491 13.079 1.00 98.19 185 ILE A C 1
ATOM 1371 O O . ILE A 1 185 ? -9.539 -7.171 13.284 1.00 98.19 185 ILE A O 1
ATOM 1375 N N . LYS A 1 186 ? -7.966 -8.766 13.150 1.00 97.50 186 LYS A N 1
ATOM 1376 C CA . LYS A 1 186 ? -8.893 -9.872 13.439 1.00 97.50 186 LYS A CA 1
ATOM 1377 C C . LYS A 1 186 ? -9.508 -9.761 14.829 1.00 97.50 186 LYS A C 1
ATOM 1379 O O . LYS A 1 186 ? -10.679 -10.090 14.998 1.00 97.50 186 LYS A O 1
ATOM 1384 N N . ALA A 1 187 ? -8.743 -9.321 15.827 1.00 97.50 187 ALA A N 1
ATOM 1385 C CA . ALA A 1 187 ? -9.254 -9.115 17.176 1.00 97.50 187 ALA A CA 1
ATOM 1386 C C . ALA A 1 187 ? -10.318 -8.009 17.209 1.00 97.50 187 ALA A C 1
ATOM 1388 O O . ALA A 1 187 ? -11.381 -8.234 17.782 1.00 97.50 187 ALA A O 1
ATOM 1389 N N . ILE A 1 188 ? -10.066 -6.877 16.542 1.00 97.62 188 ILE A N 1
ATOM 1390 C CA . ILE A 1 188 ? -11.015 -5.766 16.379 1.00 97.62 188 ILE A CA 1
ATOM 1391 C C . ILE A 1 188 ? -12.313 -6.247 15.720 1.00 97.62 188 ILE A C 1
ATOM 1393 O O . ILE A 1 188 ? -13.403 -6.017 16.241 1.00 97.62 188 ILE A O 1
ATOM 1397 N N . GLN A 1 189 ? -12.202 -6.944 14.587 1.00 97.19 189 GLN A N 1
ATOM 1398 C CA . GLN A 1 189 ? -13.364 -7.438 13.847 1.00 97.19 189 GLN A CA 1
ATOM 1399 C C . GLN A 1 189 ? -14.155 -8.471 14.659 1.00 97.19 189 GLN A C 1
ATOM 1401 O O . GLN A 1 189 ? -15.382 -8.421 14.696 1.00 97.19 189 GLN A O 1
ATOM 1406 N N . ARG A 1 190 ? -13.470 -9.394 15.345 1.00 97.19 190 ARG A N 1
ATOM 1407 C CA . ARG A 1 190 ? -14.110 -10.400 16.202 1.00 97.19 190 ARG A CA 1
ATOM 1408 C C . ARG A 1 190 ? -14.857 -9.755 17.369 1.00 97.19 190 ARG A C 1
ATOM 1410 O O . ARG A 1 190 ? -15.988 -10.134 17.648 1.00 97.19 190 ARG A O 1
ATOM 1417 N N . ASP A 1 191 ? -14.244 -8.783 18.035 1.00 97.25 191 ASP A N 1
ATOM 1418 C CA . ASP A 1 191 ? -14.849 -8.071 19.164 1.00 97.25 191 ASP A CA 1
ATOM 1419 C C . ASP A 1 191 ? -16.138 -7.339 18.745 1.00 97.25 191 ASP A C 1
ATOM 1421 O O . ASP A 1 191 ? -17.179 -7.453 19.394 1.00 97.25 191 ASP A O 1
ATOM 1425 N N . ALA A 1 192 ? -16.126 -6.694 17.578 1.00 97.31 192 ALA A N 1
ATOM 1426 C CA . ALA A 1 192 ? -17.319 -6.063 17.024 1.00 97.31 192 ALA A CA 1
ATOM 1427 C C . ALA A 1 192 ? -18.412 -7.073 16.631 1.00 97.31 192 ALA A C 1
ATOM 1429 O O . ALA A 1 192 ? -19.578 -6.891 16.981 1.00 97.31 192 ALA A O 1
ATOM 1430 N N . ARG A 1 193 ? -18.044 -8.145 15.920 1.00 97.06 193 ARG A N 1
ATOM 1431 C CA . ARG A 1 193 ? -18.997 -9.070 15.278 1.00 97.06 193 ARG A CA 1
ATOM 1432 C C . ARG A 1 193 ? -19.548 -10.138 16.220 1.00 97.06 193 ARG A C 1
ATOM 1434 O O . ARG A 1 193 ? -20.697 -10.543 16.069 1.00 97.06 193 ARG A O 1
ATOM 1441 N N . GLU A 1 194 ? -18.752 -10.598 17.182 1.00 97.50 194 GLU A N 1
ATOM 1442 C CA . GLU A 1 194 ? -19.149 -11.648 18.129 1.00 97.50 194 GLU A CA 1
ATOM 1443 C C . GLU A 1 194 ? -19.563 -11.078 19.488 1.00 97.50 194 GLU A C 1
ATOM 1445 O O . GLU A 1 194 ? -20.485 -11.601 20.114 1.00 97.50 194 GLU A O 1
ATOM 1450 N N . GLN A 1 195 ? -18.897 -10.015 19.952 1.00 95.81 195 GLN A N 1
ATOM 1451 C CA . GLN A 1 195 ? -19.129 -9.442 21.286 1.00 95.81 195 GLN A CA 1
ATOM 1452 C C . GLN A 1 195 ? -19.986 -8.170 21.242 1.00 95.81 195 GLN A C 1
ATOM 1454 O O . GLN A 1 195 ? -20.421 -7.685 22.286 1.00 95.81 195 GLN A O 1
ATOM 1459 N N . GLY A 1 196 ? -20.273 -7.646 20.045 1.00 94.81 196 GLY A N 1
ATOM 1460 C CA . GLY A 1 196 ? -21.08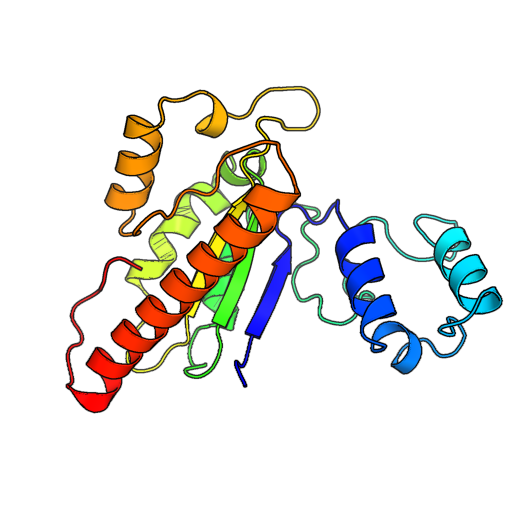2 -6.444 19.859 1.00 94.81 196 GLY A CA 1
ATOM 1461 C C . GLY A 1 196 ? -20.374 -5.156 20.287 1.00 94.81 196 GLY A C 1
ATOM 1462 O O . GLY A 1 196 ? -21.043 -4.144 20.507 1.00 94.81 196 GLY A O 1
ATOM 1463 N N . ASN A 1 197 ? -19.043 -5.165 20.436 1.00 94.62 197 ASN A N 1
ATOM 1464 C CA . ASN A 1 197 ? -18.296 -3.958 20.778 1.00 94.62 197 ASN A CA 1
ATOM 1465 C C . ASN A 1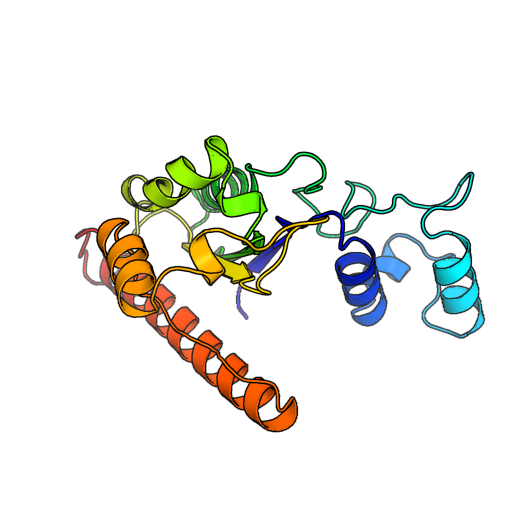 197 ? -18.074 -3.082 19.537 1.00 94.62 197 ASN A C 1
ATOM 1467 O O . ASN A 1 197 ? -17.106 -3.235 18.797 1.00 94.62 197 ASN A O 1
ATOM 1471 N N . LEU A 1 198 ? -18.971 -2.119 19.339 1.00 93.44 198 LEU A N 1
ATOM 1472 C CA . LEU A 1 198 ? -18.918 -1.168 18.223 1.00 93.44 198 LEU A CA 1
ATOM 1473 C C . LEU A 1 198 ? -18.099 0.093 18.548 1.00 93.44 198 LEU A C 1
ATOM 1475 O O . LEU A 1 198 ? -18.201 1.111 17.862 1.00 93.44 198 LEU A O 1
ATOM 1479 N N . THR A 1 199 ? -17.306 0.070 19.623 1.00 94.88 199 THR A N 1
ATOM 1480 C CA . THR A 1 199 ? -16.423 1.192 19.952 1.00 94.88 199 THR A CA 1
ATOM 1481 C C . THR A 1 199 ? -15.362 1.321 18.869 1.00 94.88 199 THR A C 1
ATOM 1483 O O . THR A 1 199 ? -14.631 0.370 18.603 1.00 94.88 199 THR A O 1
ATOM 1486 N N . ARG A 1 200 ? -15.230 2.513 18.272 1.00 95.06 200 ARG A N 1
ATOM 1487 C CA . ARG A 1 200 ? -14.210 2.753 17.247 1.00 95.06 200 ARG A CA 1
ATOM 1488 C C . ARG A 1 200 ? -12.808 2.452 17.811 1.00 95.06 200 ARG A C 1
ATOM 1490 O O . ARG A 1 200 ? -12.386 3.147 18.745 1.00 95.06 200 ARG A O 1
ATOM 1497 N N . PRO A 1 201 ? -12.067 1.490 17.239 1.00 95.88 201 PRO A N 1
ATOM 1498 C CA . PRO A 1 201 ? -10.729 1.148 17.699 1.00 95.88 201 PRO A CA 1
ATOM 1499 C C . PRO A 1 201 ? -9.708 2.204 17.252 1.00 95.88 201 PRO A C 1
ATOM 1501 O O . PRO A 1 201 ? -10.002 3.124 16.475 1.00 95.88 201 PRO A O 1
ATOM 1504 N N . ARG A 1 202 ? -8.473 2.050 17.734 1.00 95.81 202 ARG A N 1
ATOM 1505 C CA . ARG A 1 202 ? -7.305 2.552 17.009 1.00 95.81 202 ARG A CA 1
ATOM 1506 C C . ARG A 1 202 ? -6.802 1.415 16.132 1.00 95.81 202 ARG A C 1
ATOM 1508 O O . ARG A 1 202 ? -6.359 0.411 16.683 1.00 95.81 202 ARG A O 1
ATOM 1515 N N . TRP A 1 203 ? -6.971 1.583 14.826 1.00 95.50 203 TRP A N 1
ATOM 1516 C CA . TRP A 1 203 ? -6.628 0.591 13.807 1.00 95.50 203 TRP A CA 1
ATOM 1517 C C . TRP A 1 203 ? -5.127 0.382 13.693 1.00 95.50 203 TRP A C 1
ATOM 1519 O O . TRP A 1 203 ? -4.393 1.371 13.923 1.00 95.50 203 TRP A O 1
#

Radius of gyration: 18.31 Å; chains: 1; bounding box: 41×37×50 Å

Secondary structure (DSSP, 8-state):
--EEEEEESSGGGHHHHHHHHHHSSHHHHH-TTS-SSHHHHHHHHHHBTSTTSB-SSS-TTSTT-S---SSSS-HHHHHHHHHTT-TTEEEEEEEETTGGGSHHHHHHTTGGGT--TTTS-EEEEEEE--SEETTEE-STTTS-HHHHHHHHHHTT--------S-HHHHHHHHHHHHHHHHHHHHHHHHHHHHH---PPP--

Foldseek 3Di:
DAAEAEFELQQLCLVVLLVVCVVVPVLCVLVVCLDPDPRNVVVVVAQEVHVVHDDSGVDPNRPRDPYRNPPHQCQLVVQLVVFAQPARYEYEGEHELQSCPDPNNVCSLLSLVVDFLAGTHYYDYDYPQPQDDPPDGGPLNPDDPVVNCCSSVVSLADDDDQDDDDVVVSVVSVVVSVVVVVVVSVVSSCCCHVVVPRPRHSD